Protein AF-A3IKG6-F1 (afdb_monomer_lite)

Foldseek 3Di:
DDDDPPPPPFPQKDKFAAQDWDFQDWGDDDQKIKGKTFHADDCVVDLDQVPFGIWMWIGGNNHTFDTDTGDAHRTWMWGWADQAPPRGTKTWTWGFSPDPQTFIKIWIWDDLVPHTDIDMPGTAGDVRWDWDPPPPPRHTKTKHFDCLLDQQQAHNVLADAQIWIFRDDSNDTHTPLLVCVVVLVVSLVVLVVVLVVCVVVVHNNLRSLLRNLLSCLSPVNNVVSLVVCVVRHDFPDQRNQFDADPVRDGPDGHPGSSRSSVVSCCVVVSDPPPPPVLVVVVVLEDAAWWDQFPQQKIWGDDPQWIWIAGPVGIDDIDGCVCWARLGRQWIHNPPTIIGHPPDDADDDPATWGQDSVGTDGD

pLDDT: mean 88.28, std 14.48, range [33.16, 98.75]

Organism: NCBI:txid391612

Sequence (362 aa):
MLGLPNRILATSNIEIEGDTPFTDKIIQSGAIKVSVSYTPNDINYSDSSDDKNLSYSIYYNDQKQVEAKEYTRYTGEVFLQDLDKNGIDEVVIKTFSGGAHCCTNHIIYTWDNTQFIKTQTGYLDGIGGSFEDINEDGKLEFLTYDNSFLYKFSSYAGSFPPRLIYSFEKGKLNNVTRNHPKILRETLKRMYEAIQEREKDDYEINGILAGYVAQKILLGEYEDGWKLMLARYDKNSDWGLEIYDEQGNVTNKYPDFPTALKAFLIQENYLKENREVQSNSLMKFREGNYWIGPVGMGLTIKNGQYQYYDEEGESSWQPVSKLTYVKDGVVFDGEHYWCLSSLAQPRGDGIAVCQANGWVLQ

Secondary structure (DSSP, 8-state):
-PPPP------SEEEEETT--EEEEEEEETTEEEEEEE----TTT---TTS--EEEEEEETTEEEEEEEE--SSEEEEEEE-SSSSSSPEEEEEEE---TT--EEEEEEEE-SSSEEEEE---BSTT--EEE-SSSSS--EEEEE-GGGTTTSS-TTT--PPEEEEEEETTEEEE-GGG-HHHHHHHHHHHHHHHHHHTTTT---HHHHHHHHHHHHHTT-HHHHHHHHHTT--SS--TT-EEE-TTS-EEEE-SSHHHHHHHHHHHTTSS--SSHHHHHHHTTS-SEEEESSSSS-EEEEETTEEEEE-SS-BPPPEEGGGSEEEETTEEE-SS-EEEETTSPPPPSSS-EEEETTEEEE-

Structure (mmCIF, N/CA/C/O backbone):
data_AF-A3IKG6-F1
#
_entry.id   AF-A3IKG6-F1
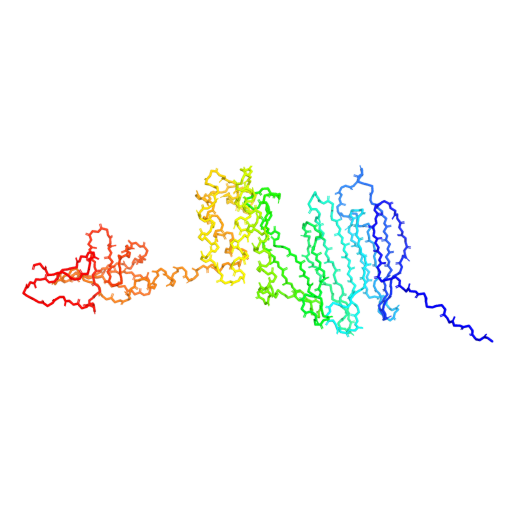#
loop_
_atom_site.group_PDB
_atom_site.id
_atom_site.type_symbol
_atom_site.label_atom_id
_atom_site.label_alt_id
_atom_site.label_comp_id
_atom_site.label_asym_id
_atom_site.label_entity_id
_atom_site.label_seq_id
_atom_site.pdbx_PDB_ins_code
_atom_site.Cartn_x
_atom_site.Cartn_y
_atom_site.Cartn_z
_atom_site.occupancy
_atom_site.B_iso_or_equiv
_atom_site.auth_seq_id
_atom_site.auth_comp_id
_atom_site.auth_asym_id
_atom_site.auth_atom_id
_atom_site.pdbx_PDB_model_num
ATOM 1 N N . MET A 1 1 ? -42.821 25.802 29.564 1.00 36.03 1 MET A N 1
ATOM 2 C CA . MET A 1 1 ? -41.666 25.720 28.647 1.00 36.03 1 MET A CA 1
ATOM 3 C C . MET A 1 1 ? -40.910 24.451 28.989 1.00 36.03 1 MET A C 1
ATOM 5 O O . MET A 1 1 ? -40.261 24.411 30.023 1.00 36.03 1 MET A O 1
ATOM 9 N N . LEU A 1 2 ? -41.098 23.390 28.206 1.00 35.00 2 LEU A N 1
ATOM 10 C CA . LEU A 1 2 ? -40.318 22.158 28.331 1.00 35.00 2 LEU A CA 1
ATOM 11 C C . LEU A 1 2 ? -38.998 22.388 27.590 1.00 35.00 2 LEU A C 1
ATOM 13 O O . LEU A 1 2 ? -39.017 22.732 26.410 1.00 35.00 2 LEU A O 1
ATOM 17 N N . GLY A 1 3 ? -37.881 22.293 28.310 1.00 33.16 3 GLY A N 1
ATOM 18 C CA . GLY A 1 3 ? -36.544 22.457 27.750 1.00 33.16 3 GLY A CA 1
ATOM 19 C C . GLY A 1 3 ? -36.229 21.328 26.774 1.00 33.16 3 GLY A C 1
ATOM 20 O O . GLY A 1 3 ? -36.366 20.155 27.113 1.00 33.16 3 GLY A O 1
ATOM 21 N N . LEU A 1 4 ? -35.822 21.692 25.561 1.00 35.03 4 LEU A N 1
ATOM 22 C CA . LEU A 1 4 ? -35.198 20.768 24.620 1.00 35.03 4 LEU A CA 1
ATOM 23 C C . LEU A 1 4 ? -33.849 20.324 25.211 1.00 35.03 4 LEU A C 1
ATOM 25 O O . LEU A 1 4 ? -33.076 21.190 25.629 1.00 35.03 4 LEU A O 1
ATOM 29 N N . PRO A 1 5 ? -33.540 19.018 25.268 1.00 40.91 5 PRO A N 1
ATOM 30 C CA . PRO A 1 5 ? -32.214 18.580 25.667 1.00 40.91 5 PRO A CA 1
ATOM 31 C C . PRO A 1 5 ? -31.203 19.066 24.625 1.00 40.91 5 PRO A C 1
ATOM 33 O O . PRO A 1 5 ? -31.377 18.843 23.424 1.00 40.91 5 PRO A O 1
ATOM 36 N N . ASN A 1 6 ? -30.150 19.737 25.096 1.00 34.16 6 ASN A N 1
ATOM 37 C CA . ASN A 1 6 ? -28.962 20.030 24.304 1.00 34.16 6 ASN A CA 1
ATOM 38 C C . ASN A 1 6 ? -28.453 18.713 23.708 1.00 34.16 6 ASN A C 1
ATOM 40 O O . ASN A 1 6 ? -27.944 17.858 24.431 1.00 34.16 6 ASN A O 1
ATOM 44 N N . ARG A 1 7 ? -28.588 18.546 22.389 1.00 37.53 7 ARG A N 1
ATOM 45 C CA . ARG A 1 7 ? -27.801 17.558 21.653 1.00 37.53 7 ARG A CA 1
ATOM 46 C C . ARG A 1 7 ? -26.357 18.039 21.705 1.00 37.53 7 ARG A C 1
ATOM 48 O O . ARG A 1 7 ? -25.961 18.895 20.922 1.00 37.53 7 ARG A O 1
ATOM 55 N N . ILE A 1 8 ? -25.599 17.532 22.671 1.00 39.44 8 ILE A N 1
ATOM 56 C CA . ILE A 1 8 ? -24.142 17.565 22.606 1.00 39.44 8 ILE A CA 1
ATOM 57 C C . ILE A 1 8 ? -23.802 16.790 21.333 1.00 39.44 8 ILE A C 1
ATOM 59 O O . ILE A 1 8 ? -24.135 15.610 21.230 1.00 39.44 8 ILE A O 1
ATOM 63 N N . LEU A 1 9 ? -23.247 17.469 20.329 1.00 42.22 9 LEU A N 1
ATOM 64 C CA . LEU A 1 9 ? -22.617 16.793 19.202 1.00 42.22 9 LEU A CA 1
ATOM 65 C C . LEU A 1 9 ? -21.485 15.965 19.811 1.00 42.22 9 LEU A C 1
ATOM 67 O O . LEU A 1 9 ? -20.501 16.529 20.285 1.00 42.22 9 LEU A O 1
ATOM 71 N N . ALA A 1 10 ? -21.682 14.652 19.914 1.00 54.91 10 ALA A N 1
ATOM 72 C CA . ALA A 1 10 ? -20.621 13.757 20.333 1.00 54.91 10 ALA A CA 1
ATOM 73 C C . ALA A 1 10 ? -19.501 13.887 19.296 1.00 54.91 10 ALA A C 1
ATOM 75 O O . ALA A 1 10 ? -19.736 13.701 18.104 1.00 54.91 10 ALA A O 1
ATOM 76 N N . THR A 1 11 ? -18.310 14.282 19.739 1.00 64.62 11 THR A N 1
ATOM 77 C CA . THR A 1 11 ? -17.108 14.247 18.908 1.00 64.62 11 THR A CA 1
ATOM 78 C C . THR A 1 11 ? -16.878 12.801 18.484 1.00 64.62 11 THR A C 1
ATOM 80 O O . THR A 1 11 ? -16.794 11.919 19.338 1.00 64.62 11 THR A O 1
ATOM 83 N N . SER A 1 12 ? -16.830 12.551 17.176 1.00 84.12 12 SER A N 1
ATOM 84 C CA . SER A 1 12 ? -16.558 11.227 16.605 1.00 84.12 12 SER A CA 1
ATOM 85 C C . SER A 1 12 ? -15.064 10.965 16.426 1.00 84.12 12 SER A C 1
ATOM 87 O O . SER A 1 12 ? -14.698 9.853 16.063 1.00 84.12 12 SER A O 1
ATOM 89 N N . ASN A 1 13 ? -14.209 11.957 16.696 1.00 95.00 13 ASN A N 1
ATOM 90 C CA . ASN A 1 13 ? -12.761 11.838 16.622 1.00 95.00 13 ASN A CA 1
ATOM 91 C C . ASN A 1 13 ? -12.037 12.533 17.792 1.00 95.00 13 ASN A C 1
ATOM 93 O O . ASN A 1 13 ? -12.542 13.470 18.415 1.00 95.00 13 ASN A O 1
ATOM 97 N N . ILE A 1 14 ? -10.839 12.037 18.096 1.00 96.50 14 ILE A N 1
ATOM 98 C CA . ILE A 1 14 ? -9.827 12.642 18.961 1.00 96.50 14 ILE A CA 1
ATOM 99 C C . ILE A 1 14 ? -8.545 12.712 18.146 1.00 96.50 14 ILE A C 1
ATOM 101 O O . ILE A 1 14 ? -7.929 11.687 17.854 1.00 96.50 14 ILE A O 1
ATOM 105 N N . GLU A 1 15 ? -8.125 13.928 17.833 1.00 95.56 15 GLU A N 1
ATOM 106 C CA . GLU A 1 15 ? -6.825 14.194 17.230 1.00 95.56 15 GLU A CA 1
ATOM 107 C C . GLU A 1 15 ? -5.753 14.300 18.319 1.00 95.56 15 GLU A C 1
ATOM 109 O O . GLU A 1 15 ? -5.973 14.830 19.417 1.00 95.56 15 GLU A O 1
ATOM 114 N N . ILE A 1 16 ? -4.583 13.758 18.007 1.00 94.25 16 ILE A N 1
ATOM 115 C CA . ILE A 1 16 ? -3.365 13.889 18.793 1.00 94.25 16 ILE A CA 1
ATOM 116 C C . ILE A 1 16 ? -2.478 14.856 18.027 1.00 94.25 16 ILE A C 1
ATOM 118 O O . ILE A 1 16 ? -2.111 14.583 16.886 1.00 94.25 16 ILE A O 1
ATOM 122 N N . GLU A 1 17 ? -2.121 15.966 18.664 1.00 89.00 17 GLU A N 1
ATOM 123 C CA . GLU A 1 17 ? -1.264 16.986 18.072 1.00 89.00 17 GLU A CA 1
ATOM 124 C C . GLU A 1 17 ? -0.203 17.441 19.074 1.00 89.00 17 GLU A C 1
ATOM 126 O O . GLU A 1 17 ? -0.495 17.880 20.190 1.00 89.00 17 GLU A O 1
ATOM 131 N N . GLY A 1 18 ? 1.053 17.329 18.655 1.00 88.38 18 GLY A N 1
ATOM 132 C CA . GLY A 1 18 ? 2.215 17.775 19.399 1.00 88.38 18 GLY A CA 1
ATOM 133 C C . GLY A 1 18 ? 2.398 17.077 20.745 1.00 88.38 18 GLY A C 1
ATOM 134 O O . GLY A 1 18 ? 2.216 15.866 20.920 1.00 88.38 18 GLY A O 1
ATOM 135 N N . ASP A 1 19 ? 2.825 17.884 21.703 1.00 88.31 19 ASP A N 1
ATOM 136 C CA . ASP A 1 19 ? 3.249 17.525 23.048 1.00 88.31 19 ASP A CA 1
ATOM 137 C C . ASP A 1 19 ? 2.159 17.774 24.101 1.00 88.31 19 ASP A C 1
ATOM 139 O O . ASP A 1 19 ? 2.449 17.832 25.293 1.00 88.31 19 ASP A O 1
ATOM 143 N N . THR A 1 20 ? 0.895 17.905 23.690 1.00 91.75 20 THR A N 1
ATOM 144 C CA . THR A 1 20 ? -0.207 18.144 24.628 1.00 91.75 20 THR A CA 1
ATOM 145 C C . THR A 1 20 ? -0.759 16.815 25.160 1.00 91.75 20 THR A C 1
ATOM 147 O O . THR A 1 20 ? -1.457 16.112 24.422 1.00 91.75 20 THR A O 1
ATOM 150 N N . PRO A 1 21 ? -0.495 16.437 26.429 1.00 94.19 21 PRO A N 1
ATOM 151 C CA . PRO A 1 21 ? -1.079 15.236 27.009 1.00 94.19 21 PRO A CA 1
ATOM 152 C C . PRO A 1 21 ? -2.578 15.414 27.261 1.00 94.19 21 PRO A C 1
ATOM 154 O O . PRO A 1 21 ? -3.071 16.517 27.507 1.00 94.19 21 PRO A O 1
ATOM 157 N N . PHE A 1 22 ? -3.303 14.303 27.280 1.00 96.25 22 PHE A N 1
ATOM 158 C CA . PHE A 1 22 ? -4.679 14.254 27.758 1.00 96.25 22 PHE A CA 1
ATOM 159 C C . PHE A 1 22 ? -5.001 12.882 28.342 1.00 96.25 22 PHE A C 1
ATOM 161 O O . PHE A 1 22 ? -4.394 11.876 27.978 1.00 96.25 22 PHE A O 1
ATOM 168 N N . THR A 1 23 ? -6.004 12.838 29.212 1.00 95.88 23 THR A N 1
ATOM 169 C CA . THR A 1 23 ? -6.433 11.607 29.877 1.00 95.88 23 THR A CA 1
ATOM 170 C C . THR A 1 23 ? -7.938 11.452 29.741 1.00 95.88 23 THR A C 1
ATOM 172 O O . THR A 1 23 ? -8.669 12.435 29.863 1.00 95.88 23 THR A O 1
ATOM 175 N N . ASP A 1 24 ? -8.379 10.223 29.484 1.00 94.56 24 ASP A N 1
ATOM 176 C CA . ASP A 1 24 ? -9.781 9.801 29.439 1.00 94.56 24 ASP A CA 1
ATOM 177 C C . ASP A 1 24 ? -10.683 10.689 28.564 1.00 94.56 24 ASP A C 1
ATOM 179 O O . ASP A 1 24 ? -11.833 10.979 28.906 1.00 94.56 24 ASP A O 1
ATOM 183 N N . LYS A 1 25 ? -10.176 11.121 27.400 1.00 97.06 25 LYS A N 1
ATOM 184 C CA . LYS A 1 25 ? -11.032 11.714 26.367 1.00 97.06 25 LYS A CA 1
ATOM 185 C C . LYS A 1 25 ? -11.908 10.620 25.773 1.00 97.06 25 LYS A C 1
ATOM 187 O O . LYS A 1 25 ? -11.419 9.541 25.444 1.00 97.06 25 LYS A O 1
ATOM 192 N N . ILE A 1 26 ? -13.197 10.909 25.623 1.00 96.94 26 ILE A N 1
ATOM 193 C CA . ILE A 1 26 ? -14.190 9.926 25.193 1.00 96.94 26 ILE A CA 1
ATOM 194 C C . ILE A 1 26 ? -14.782 10.322 23.842 1.00 96.94 26 ILE A C 1
ATOM 196 O O . ILE A 1 26 ? -15.218 11.458 23.665 1.00 96.94 26 ILE A O 1
ATOM 200 N N . ILE A 1 27 ? -14.858 9.350 22.935 1.00 97.25 27 ILE A N 1
ATOM 201 C CA . ILE A 1 27 ? -15.717 9.389 21.744 1.00 97.25 27 ILE A CA 1
ATOM 202 C C . ILE A 1 27 ? -16.725 8.250 21.816 1.00 97.25 27 ILE A C 1
ATOM 204 O O . ILE A 1 27 ? -16.452 7.194 22.396 1.00 97.25 27 ILE A O 1
ATOM 208 N N . GLN A 1 28 ? -17.912 8.472 21.263 1.00 96.00 28 GLN A N 1
ATOM 209 C CA . GLN A 1 28 ? -18.996 7.501 21.325 1.00 96.00 28 GLN A CA 1
ATOM 210 C C . GLN A 1 28 ? -19.906 7.618 20.106 1.00 96.00 28 GLN A C 1
ATOM 212 O O . GLN A 1 28 ? -20.290 8.719 19.715 1.00 96.00 28 GLN A O 1
ATOM 217 N N . SER A 1 29 ? -20.300 6.465 19.573 1.00 94.62 29 SER A N 1
ATOM 218 C CA . SER A 1 29 ? -21.293 6.329 18.515 1.00 94.62 29 SER A CA 1
ATOM 219 C C . SER A 1 29 ? -22.089 5.047 18.733 1.00 94.62 29 SER A C 1
ATOM 221 O O . SER A 1 29 ? -21.530 3.961 18.900 1.00 94.62 29 SER A O 1
ATOM 223 N N . GLY A 1 30 ? -23.414 5.177 18.819 1.00 93.25 30 GLY A N 1
ATOM 224 C CA . GLY A 1 30 ? -24.297 4.063 19.157 1.00 93.25 30 GLY A CA 1
ATOM 225 C C . GLY A 1 30 ? -23.868 3.335 20.440 1.00 93.25 30 GLY A C 1
ATOM 226 O O . GLY A 1 30 ? -23.744 3.943 21.507 1.00 93.25 30 GLY A O 1
ATOM 227 N N . ALA A 1 31 ? -23.659 2.021 20.321 1.00 95.06 31 ALA A N 1
ATOM 228 C CA . ALA A 1 31 ? -23.237 1.136 21.408 1.00 95.06 31 ALA A CA 1
ATOM 229 C C . ALA A 1 31 ? -21.727 1.183 21.703 1.00 95.06 31 ALA A C 1
ATOM 231 O O . ALA A 1 31 ? -21.294 0.620 22.712 1.00 95.06 31 ALA A O 1
ATOM 232 N N . ILE A 1 32 ? -20.930 1.818 20.838 1.00 97.31 32 ILE A N 1
ATOM 233 C CA . ILE A 1 32 ? -19.471 1.840 20.926 1.00 97.31 32 ILE A CA 1
ATOM 234 C C . ILE A 1 32 ? -19.018 3.108 21.628 1.00 97.31 32 ILE A C 1
ATOM 236 O O . ILE A 1 32 ? -19.364 4.216 21.227 1.00 97.31 32 ILE A O 1
ATOM 240 N N . LYS A 1 33 ? -18.192 2.939 22.658 1.00 97.62 33 LYS A N 1
ATOM 241 C CA . LYS A 1 33 ? -17.542 4.031 23.384 1.00 97.62 33 LYS A CA 1
ATOM 242 C C . LYS A 1 33 ? -16.052 3.748 23.477 1.00 97.62 33 LYS A C 1
ATOM 244 O O . LYS A 1 33 ? -15.663 2.624 23.782 1.00 97.62 33 LYS A O 1
ATOM 249 N N . VAL A 1 34 ? -15.222 4.761 23.263 1.00 98.44 34 VAL A N 1
ATOM 250 C CA . VAL A 1 34 ? -13.763 4.649 23.352 1.00 98.44 34 VAL A CA 1
ATOM 251 C C . VAL A 1 34 ? -13.256 5.697 24.329 1.00 98.44 34 VAL A C 1
ATOM 253 O O . VAL A 1 34 ? -13.561 6.873 24.167 1.00 98.44 34 VAL A O 1
ATOM 256 N N . SER A 1 35 ? -12.504 5.268 25.345 1.00 98.12 35 SER A N 1
ATOM 257 C CA . SER A 1 35 ? -11.730 6.168 26.212 1.00 98.12 35 SER A CA 1
ATOM 258 C C . SER A 1 35 ? -10.282 6.161 25.751 1.00 98.12 35 SER A C 1
ATOM 260 O O . SER A 1 35 ? -9.725 5.077 25.576 1.00 98.12 35 SER A O 1
ATOM 262 N N . VAL A 1 36 ? -9.683 7.333 25.566 1.00 98.25 36 VAL A N 1
ATOM 263 C CA . VAL A 1 36 ? -8.328 7.512 25.037 1.00 98.25 36 VAL A CA 1
ATOM 264 C C . VAL A 1 36 ? -7.528 8.418 25.965 1.00 98.25 36 VAL A C 1
ATOM 266 O O . VAL A 1 36 ? -7.996 9.481 26.376 1.00 98.25 36 VAL A O 1
ATOM 269 N N . SER A 1 37 ? -6.294 8.019 26.250 1.00 97.69 37 SER A N 1
ATOM 270 C CA . SER A 1 37 ? -5.305 8.832 26.953 1.00 97.69 37 SER A CA 1
ATOM 271 C C . SER A 1 37 ? -4.003 8.861 26.161 1.00 97.69 37 SER A C 1
ATOM 273 O O . SER A 1 37 ? -3.572 7.846 25.618 1.00 97.69 37 SER A O 1
ATOM 275 N N . TYR A 1 38 ? -3.356 10.016 26.116 1.00 96.50 38 TYR A N 1
ATOM 276 C CA . TYR A 1 38 ? -2.085 10.226 25.439 1.00 96.50 38 TYR A CA 1
ATOM 277 C C . TYR A 1 38 ? -1.147 11.001 26.356 1.00 96.50 38 TYR A C 1
ATOM 279 O O . TYR A 1 38 ? -1.518 12.015 26.947 1.00 96.50 38 TYR A O 1
ATOM 287 N N . THR A 1 39 ? 0.080 10.519 26.492 1.00 94.25 39 THR A N 1
ATOM 288 C CA . THR A 1 39 ? 1.153 11.208 27.209 1.00 94.25 39 THR A CA 1
ATOM 289 C C . THR A 1 39 ? 2.370 11.206 26.296 1.00 94.25 39 THR A C 1
ATOM 291 O O . THR A 1 39 ? 2.891 10.129 26.055 1.00 94.25 39 THR A O 1
ATOM 294 N N . PRO A 1 40 ? 2.815 12.348 25.751 1.00 88.62 40 PRO A N 1
ATOM 295 C CA . PRO A 1 40 ? 3.961 12.388 24.847 1.00 88.62 40 PRO A CA 1
ATOM 296 C C . PRO A 1 40 ? 5.216 11.786 25.490 1.00 88.62 40 PRO A C 1
ATOM 298 O O . PRO A 1 40 ? 5.459 11.984 26.680 1.00 88.62 40 PRO A O 1
ATOM 301 N N . ASN A 1 41 ? 6.037 11.103 24.691 1.00 79.81 41 ASN A N 1
ATOM 302 C CA . ASN A 1 41 ? 7.341 10.629 25.152 1.00 79.81 41 ASN A CA 1
ATOM 303 C C . ASN A 1 41 ? 8.380 11.746 25.041 1.00 79.81 41 ASN A C 1
ATOM 305 O O . ASN A 1 41 ? 8.387 12.501 24.064 1.00 79.81 41 ASN A O 1
ATOM 309 N N . ASP A 1 42 ? 9.294 11.808 26.008 1.00 69.88 42 ASP A N 1
ATOM 310 C CA . ASP A 1 42 ? 10.488 12.641 25.899 1.00 69.88 42 ASP A CA 1
ATOM 311 C C . ASP A 1 42 ? 11.523 11.935 25.009 1.00 69.88 42 ASP A C 1
ATOM 313 O O . ASP A 1 42 ? 12.255 11.041 25.444 1.00 69.88 42 ASP A O 1
ATOM 317 N N . ILE A 1 43 ? 11.576 12.344 23.742 1.00 62.31 43 ILE A N 1
ATOM 318 C CA . ILE A 1 43 ? 12.523 11.825 22.738 1.00 62.31 43 ILE A CA 1
ATOM 319 C C . ILE A 1 43 ? 13.992 12.047 23.113 1.00 62.31 43 ILE A C 1
ATOM 321 O O . ILE A 1 43 ? 14.858 11.424 22.510 1.00 62.31 43 ILE A O 1
ATOM 325 N N . ASN A 1 44 ? 14.309 12.898 24.098 1.00 58.31 44 ASN A N 1
ATOM 326 C CA . ASN A 1 44 ? 15.694 13.062 24.550 1.00 58.31 44 ASN A CA 1
ATOM 327 C C . ASN A 1 44 ? 16.185 11.888 25.415 1.00 58.31 44 ASN A C 1
ATOM 329 O O . ASN A 1 44 ? 17.389 11.773 25.645 1.00 58.31 44 ASN A O 1
ATOM 333 N N . TYR A 1 45 ? 15.279 11.034 25.904 1.00 53.34 45 TYR A N 1
ATOM 334 C CA . TYR A 1 45 ? 15.598 9.961 26.852 1.00 53.34 45 TYR A CA 1
ATOM 335 C C . TYR A 1 45 ? 15.193 8.561 26.385 1.00 53.34 45 TYR A C 1
ATOM 337 O O . TYR A 1 45 ? 15.722 7.581 26.910 1.00 53.34 45 TYR A O 1
ATOM 345 N N . SER A 1 46 ? 14.300 8.446 25.402 1.00 49.47 46 SER A N 1
ATOM 346 C CA . SER A 1 46 ? 13.876 7.161 24.849 1.00 49.47 46 SER A CA 1
ATOM 347 C C . SER A 1 46 ? 13.492 7.314 23.380 1.00 49.47 46 SER A C 1
ATOM 349 O O . SER A 1 46 ? 12.458 7.889 23.046 1.00 49.47 46 SER A O 1
ATOM 351 N N . ASP A 1 47 ? 14.339 6.775 22.504 1.00 51.03 47 ASP A N 1
ATOM 352 C CA . ASP A 1 47 ? 14.038 6.568 21.081 1.00 51.03 47 ASP A CA 1
ATOM 353 C C . ASP A 1 47 ? 13.348 5.204 20.855 1.00 51.03 47 ASP A C 1
ATOM 355 O O . ASP A 1 47 ? 13.225 4.733 19.724 1.00 51.03 47 ASP A O 1
ATOM 359 N N . SER A 1 48 ? 12.924 4.526 21.933 1.00 54.59 48 SER A N 1
ATOM 360 C CA . SER A 1 48 ? 12.327 3.199 21.828 1.00 54.59 48 SER A CA 1
ATOM 361 C C . SER A 1 48 ? 10.822 3.285 21.595 1.00 54.59 48 SER A C 1
ATOM 363 O O . SER A 1 48 ? 10.066 3.825 22.404 1.00 54.59 48 SER A O 1
ATOM 365 N N . SER A 1 49 ? 10.367 2.642 20.519 1.00 59.62 49 SER A N 1
ATOM 366 C CA . SER A 1 49 ? 8.954 2.344 20.263 1.00 59.62 49 SER A CA 1
ATOM 367 C C . SER A 1 49 ? 8.290 1.489 21.356 1.00 59.62 49 SER A C 1
ATOM 369 O O . SER A 1 49 ? 7.074 1.294 21.318 1.00 59.62 49 SER A O 1
ATOM 371 N N . ASP A 1 50 ? 9.063 0.959 22.312 1.00 64.06 50 ASP A N 1
ATOM 372 C CA . ASP A 1 50 ? 8.556 0.160 23.433 1.00 64.06 50 ASP A CA 1
ATOM 373 C C . ASP A 1 50 ? 7.791 1.004 24.462 1.00 64.06 50 ASP A C 1
ATOM 375 O O . ASP A 1 50 ? 6.895 0.492 25.144 1.00 64.06 50 ASP A O 1
ATOM 379 N N . ASP A 1 51 ? 8.074 2.308 24.532 1.00 78.00 51 ASP A N 1
ATOM 380 C CA . ASP A 1 51 ? 7.367 3.235 25.412 1.00 78.00 51 ASP A CA 1
ATOM 381 C C . ASP A 1 51 ? 6.034 3.646 24.781 1.00 78.00 51 ASP A C 1
ATOM 383 O O . ASP A 1 51 ? 5.874 4.705 24.177 1.00 78.00 51 ASP A O 1
ATOM 387 N N . LYS A 1 52 ? 5.042 2.764 24.893 1.00 89.81 52 LYS A N 1
ATOM 388 C CA . LYS A 1 52 ? 3.694 2.999 24.367 1.00 89.81 52 LYS A CA 1
ATOM 389 C C . LYS A 1 52 ? 3.008 4.142 25.113 1.00 89.81 52 LYS A C 1
ATOM 391 O O . LYS A 1 52 ? 2.697 4.035 26.301 1.00 89.81 52 LYS A O 1
ATOM 396 N N . ASN A 1 53 ? 2.732 5.205 24.374 1.00 93.44 53 ASN A N 1
ATOM 397 C CA . ASN A 1 53 ? 2.404 6.531 24.885 1.00 93.44 53 ASN A CA 1
ATOM 398 C C . ASN A 1 53 ? 0.953 6.957 24.581 1.00 93.44 53 ASN A C 1
ATOM 400 O O . ASN A 1 53 ? 0.470 7.973 25.080 1.00 93.44 53 ASN A O 1
ATOM 404 N N . LEU A 1 54 ? 0.241 6.135 23.808 1.00 96.31 54 LEU A N 1
ATOM 405 C CA . LEU A 1 54 ? -1.189 6.205 23.543 1.00 96.31 54 LEU A CA 1
ATOM 406 C C . LEU A 1 54 ? -1.867 4.978 24.162 1.00 96.31 54 LEU A C 1
ATOM 408 O O . LEU A 1 54 ? -1.537 3.845 23.816 1.00 96.31 54 LEU A O 1
ATOM 412 N N . SER A 1 55 ? -2.824 5.176 25.063 1.00 97.69 55 SER A N 1
ATOM 413 C CA . SER A 1 55 ? -3.635 4.106 25.647 1.00 97.69 55 SER A CA 1
ATOM 414 C C . SER A 1 55 ? -5.111 4.312 25.339 1.00 97.69 55 SER A C 1
ATOM 416 O O . SER A 1 55 ? -5.601 5.439 25.285 1.00 97.69 55 SER A O 1
ATOM 418 N N . TYR A 1 56 ? -5.832 3.216 25.120 1.00 98.38 56 TYR A N 1
ATOM 419 C CA . TYR A 1 56 ? -7.263 3.276 24.866 1.00 98.38 56 TYR A CA 1
ATOM 420 C C . TYR A 1 56 ? -7.998 2.038 25.374 1.00 98.38 56 TYR A C 1
ATOM 422 O O . TYR A 1 56 ? -7.454 0.935 25.460 1.00 98.38 56 TYR A O 1
ATOM 430 N N . SER A 1 57 ? -9.266 2.235 25.721 1.00 98.62 57 SER A N 1
ATOM 431 C CA . SER A 1 57 ? -10.210 1.171 26.054 1.00 98.62 57 SER A CA 1
ATOM 432 C C . SER A 1 57 ? -11.451 1.296 25.181 1.00 98.62 57 SER A C 1
ATOM 434 O O . SER A 1 57 ? -12.045 2.373 25.123 1.00 98.62 57 SER A O 1
ATOM 436 N N . ILE A 1 58 ? -11.856 0.200 24.540 1.00 98.56 58 ILE A N 1
ATOM 437 C CA . ILE A 1 58 ? -13.058 0.128 23.701 1.00 98.56 58 ILE A CA 1
ATOM 438 C C . ILE A 1 58 ? -14.137 -0.627 24.469 1.00 98.56 58 ILE A C 1
ATOM 440 O O . ILE A 1 58 ? -13.901 -1.712 25.010 1.00 98.56 58 ILE A O 1
ATOM 444 N N . TYR A 1 59 ? -15.326 -0.044 24.507 1.00 98.25 59 TYR A N 1
ATOM 445 C CA . TYR A 1 59 ? -16.501 -0.560 25.185 1.00 98.25 59 TYR A CA 1
ATOM 446 C C . TYR A 1 59 ? -17.607 -0.812 24.164 1.00 98.25 59 TYR A C 1
ATOM 448 O O . TYR A 1 59 ? -17.793 -0.015 23.245 1.00 98.25 59 TYR A O 1
ATOM 456 N N . TYR A 1 60 ? -18.372 -1.878 24.378 1.00 97.50 60 TYR A N 1
ATOM 457 C CA . TYR A 1 60 ? -19.622 -2.149 23.671 1.00 97.50 60 TYR A CA 1
ATOM 458 C C . TYR A 1 60 ? -20.737 -2.316 24.705 1.00 97.50 60 TYR A C 1
ATOM 460 O O . TYR A 1 60 ? -20.591 -3.117 25.630 1.00 97.50 60 TYR A O 1
ATOM 468 N N . ASN A 1 61 ? -21.819 -1.537 24.597 1.00 96.19 61 ASN A N 1
ATOM 469 C CA . ASN A 1 61 ? -22.896 -1.470 25.601 1.00 96.19 61 ASN A CA 1
ATOM 470 C C . ASN A 1 61 ? -22.360 -1.281 27.034 1.00 96.19 61 ASN A C 1
ATOM 472 O O . ASN A 1 61 ? -22.713 -2.017 27.954 1.00 96.19 61 ASN A O 1
ATOM 476 N N . ASP A 1 62 ? -21.443 -0.320 27.195 1.00 95.94 62 ASP A N 1
ATOM 477 C CA . ASP A 1 62 ? -20.758 0.019 28.452 1.00 95.94 62 ASP A CA 1
ATOM 478 C C . ASP A 1 62 ? -19.907 -1.094 29.091 1.00 95.94 62 ASP A C 1
ATOM 480 O O . ASP A 1 62 ? -19.267 -0.869 30.120 1.00 95.94 62 ASP A O 1
ATOM 484 N N . GLN A 1 63 ? -19.800 -2.265 28.461 1.00 97.44 63 GLN A N 1
ATOM 485 C CA . GLN A 1 63 ? -18.879 -3.318 28.875 1.00 97.44 63 GLN A CA 1
ATOM 486 C C . GLN A 1 63 ? -17.543 -3.156 28.158 1.00 97.44 63 GLN A C 1
ATOM 488 O O . GLN A 1 63 ? -17.503 -3.076 26.930 1.00 97.44 63 GLN A O 1
ATOM 493 N N . LYS A 1 64 ? -16.443 -3.114 28.919 1.00 98.00 64 LYS A N 1
ATOM 494 C CA . LYS A 1 64 ? -15.093 -3.027 28.349 1.00 98.00 64 LYS A CA 1
ATOM 495 C C . LYS A 1 64 ? -14.780 -4.314 27.587 1.00 98.00 64 LYS A C 1
ATOM 497 O O . LYS A 1 64 ? -14.850 -5.389 28.174 1.00 98.00 64 LYS A O 1
ATOM 502 N N . GLN A 1 65 ? -14.419 -4.185 26.315 1.00 98.25 65 GLN A N 1
ATOM 503 C CA . GLN A 1 65 ? -14.091 -5.309 25.432 1.00 98.25 65 GLN A CA 1
ATOM 504 C C . GLN A 1 65 ? -12.604 -5.338 25.068 1.00 98.25 65 GLN A C 1
ATOM 506 O O . GLN A 1 65 ? -12.004 -6.405 25.003 1.00 98.25 65 GLN A O 1
ATOM 511 N N . VAL A 1 66 ? -12.000 -4.167 24.847 1.00 98.44 66 VAL A N 1
ATOM 512 C CA . VAL A 1 66 ? -10.585 -4.033 24.475 1.00 98.44 66 VAL A CA 1
ATOM 513 C C . VAL A 1 66 ? -9.906 -3.060 25.424 1.00 98.44 66 VAL A C 1
ATOM 515 O O . VAL A 1 66 ? -10.469 -2.020 25.764 1.00 98.44 66 VAL A O 1
ATOM 518 N N . GLU A 1 67 ? -8.676 -3.379 25.808 1.00 98.25 67 GLU A N 1
ATOM 519 C CA . GLU A 1 67 ? -7.743 -2.472 26.469 1.00 98.25 67 GLU A CA 1
ATOM 520 C C . GLU A 1 67 ? -6.377 -2.640 25.804 1.00 98.25 67 GLU A C 1
ATOM 522 O O . GLU A 1 67 ? -5.848 -3.750 25.731 1.00 98.25 67 GLU A O 1
ATOM 527 N N . ALA A 1 68 ? -5.833 -1.557 25.254 1.00 98.06 68 ALA A N 1
ATOM 528 C CA . ALA A 1 68 ? -4.609 -1.609 24.468 1.00 98.06 68 ALA A CA 1
ATOM 529 C C . ALA A 1 68 ? -3.785 -0.328 24.608 1.00 98.06 68 ALA A C 1
ATOM 531 O O . ALA A 1 68 ? -4.249 0.714 25.078 1.00 98.06 68 ALA A O 1
ATOM 532 N N . LYS A 1 69 ? -2.522 -0.438 24.200 1.00 96.62 69 LYS A N 1
ATOM 533 C CA . LYS A 1 69 ? -1.579 0.671 24.123 1.00 96.62 69 LYS A CA 1
ATOM 534 C C . LYS A 1 69 ? -0.803 0.589 22.820 1.00 96.62 69 LYS A C 1
ATOM 536 O O . LYS A 1 69 ? -0.443 -0.513 22.399 1.00 96.62 69 LYS A O 1
ATOM 541 N N . GLU A 1 70 ? -0.501 1.739 22.243 1.00 95.31 70 GLU A N 1
ATOM 542 C CA . GLU A 1 70 ? 0.291 1.888 21.027 1.00 95.31 70 GLU A CA 1
ATOM 543 C C . GLU A 1 70 ? 1.277 3.052 21.183 1.00 95.31 70 GLU A C 1
ATOM 545 O O . GLU A 1 70 ? 1.179 3.855 22.113 1.00 95.31 70 GLU A O 1
ATOM 550 N N . TYR A 1 71 ? 2.253 3.112 20.284 1.00 92.38 71 TYR A N 1
ATOM 551 C CA . TYR A 1 71 ? 3.159 4.247 20.160 1.00 92.38 71 TYR A CA 1
ATOM 552 C C . TYR A 1 71 ? 2.678 5.169 19.041 1.00 92.38 71 TYR A C 1
ATOM 554 O O . TYR A 1 71 ? 2.313 4.696 17.961 1.00 92.38 71 TYR A O 1
ATOM 562 N N . THR A 1 72 ? 2.716 6.477 19.285 1.00 92.12 72 THR A N 1
ATOM 563 C CA . THR A 1 72 ? 2.530 7.495 18.255 1.00 92.12 72 THR A CA 1
ATOM 564 C C . THR A 1 72 ? 3.398 8.723 18.529 1.00 92.12 72 THR A C 1
ATOM 566 O O . THR A 1 72 ? 3.454 9.228 19.653 1.00 92.12 72 THR A O 1
ATOM 569 N N . ARG A 1 73 ? 4.097 9.223 17.509 1.00 89.75 73 ARG A N 1
ATOM 570 C CA . ARG A 1 73 ? 5.017 10.358 17.626 1.00 89.75 73 ARG A CA 1
ATOM 571 C C . ARG A 1 73 ? 4.310 11.658 17.279 1.00 89.75 73 ARG A C 1
ATOM 573 O O . ARG A 1 73 ? 4.218 12.001 16.107 1.00 89.75 73 ARG A O 1
ATOM 580 N N . TYR A 1 74 ? 3.852 12.395 18.289 1.00 87.62 74 TYR A N 1
ATOM 581 C CA . TYR A 1 74 ? 3.312 13.764 18.177 1.00 87.62 74 TYR A CA 1
ATOM 582 C C . TYR A 1 74 ? 2.105 13.977 17.257 1.00 87.62 74 TYR A C 1
ATOM 584 O O . TYR A 1 74 ? 1.549 15.066 17.221 1.00 87.62 74 TYR A O 1
ATOM 592 N N . THR A 1 75 ? 1.682 12.973 16.508 1.00 91.25 75 THR A N 1
ATOM 593 C CA . THR A 1 75 ? 0.480 13.010 15.689 1.00 91.25 75 THR A CA 1
ATOM 594 C C . THR A 1 75 ? -0.182 11.651 15.734 1.00 91.25 75 THR A C 1
ATOM 596 O O . THR A 1 75 ? 0.486 10.638 15.945 1.00 91.25 75 THR A O 1
ATOM 599 N N . GLY A 1 76 ? -1.491 11.626 15.577 1.00 93.75 76 GLY A N 1
ATOM 600 C CA . GLY A 1 76 ? -2.303 10.425 15.583 1.00 93.75 76 GLY A CA 1
ATOM 601 C C . GLY A 1 76 ? -3.767 10.809 15.656 1.00 93.75 76 GLY A C 1
ATOM 602 O O . GLY A 1 76 ? -4.112 11.971 15.862 1.00 93.75 76 GLY A O 1
ATOM 603 N N . GLU A 1 77 ? -4.636 9.831 15.487 1.00 96.31 77 GLU A N 1
ATOM 604 C CA . GLU A 1 77 ? -6.070 10.070 15.519 1.00 96.31 77 GLU A CA 1
ATOM 605 C C . GLU A 1 77 ? -6.791 8.827 16.020 1.00 96.31 77 GLU A C 1
ATOM 607 O O . GLU A 1 77 ? -6.398 7.701 15.719 1.00 96.31 77 GLU A O 1
ATOM 612 N N . VAL A 1 78 ? -7.850 9.028 16.792 1.00 98.12 78 VAL A N 1
ATOM 613 C CA . VAL A 1 78 ? -8.796 7.977 17.158 1.00 98.12 78 VAL A CA 1
ATOM 614 C C . VAL A 1 78 ? -10.169 8.422 16.706 1.00 98.12 78 VAL A C 1
ATOM 616 O O . VAL A 1 78 ? -10.645 9.447 17.182 1.00 98.12 78 VAL A O 1
ATOM 619 N N . PHE A 1 79 ? -10.811 7.677 15.813 1.00 97.75 79 PHE A N 1
ATOM 620 C CA . PHE A 1 79 ? -12.119 8.052 15.284 1.00 97.75 79 PHE A CA 1
ATOM 621 C C . PHE A 1 79 ? -13.060 6.859 15.115 1.00 97.75 79 PHE A C 1
ATOM 623 O O . PHE A 1 79 ? -12.634 5.703 15.097 1.00 97.75 79 PHE A O 1
ATOM 630 N N . LEU A 1 80 ? -14.356 7.168 15.045 1.00 97.81 80 LEU A N 1
ATOM 631 C CA . LEU A 1 80 ? -15.443 6.226 14.789 1.00 97.81 80 LEU A CA 1
ATOM 632 C C . LEU A 1 80 ? -16.015 6.475 13.396 1.00 97.81 80 LEU A C 1
ATOM 634 O O . LEU A 1 80 ? -16.352 7.617 13.072 1.00 97.81 80 LEU A O 1
ATOM 638 N N . GLN A 1 81 ? -16.112 5.424 12.583 1.00 96.06 81 GLN A N 1
ATOM 639 C CA . GLN A 1 81 ? -16.667 5.512 11.235 1.00 96.06 81 GLN A CA 1
ATOM 640 C C . GLN A 1 81 ? -17.200 4.156 10.764 1.00 96.06 81 GLN A C 1
ATOM 642 O O . GLN A 1 81 ? -16.481 3.167 10.840 1.00 96.06 81 GLN A O 1
ATOM 647 N N . ASP A 1 82 ? -18.431 4.112 10.256 1.00 96.06 82 ASP A N 1
ATOM 648 C CA . ASP A 1 82 ? -18.998 2.943 9.567 1.00 96.06 82 ASP A CA 1
ATOM 649 C C . ASP A 1 82 ? -18.315 2.759 8.199 1.00 96.06 82 ASP A C 1
ATOM 651 O O . ASP A 1 82 ? -18.570 3.517 7.259 1.00 96.06 82 ASP A O 1
ATOM 655 N N . LEU A 1 83 ? -17.391 1.797 8.105 1.00 96.81 83 LEU A N 1
ATOM 656 C CA . LEU A 1 83 ? -16.587 1.548 6.906 1.00 96.81 83 LEU A CA 1
ATOM 657 C C . LEU A 1 83 ? -17.290 0.607 5.921 1.00 96.81 83 LEU A C 1
ATOM 659 O O . LEU A 1 83 ? -17.076 0.724 4.715 1.00 96.81 83 LEU A O 1
ATOM 663 N N . ASP A 1 84 ? -18.108 -0.335 6.403 1.00 95.44 84 ASP A N 1
ATOM 664 C CA . ASP A 1 84 ? -18.767 -1.351 5.564 1.00 95.44 84 ASP A CA 1
ATOM 665 C C . ASP A 1 84 ? -20.296 -1.192 5.436 1.00 95.44 84 ASP A C 1
ATOM 667 O O . ASP A 1 84 ? -20.962 -2.021 4.795 1.00 95.44 84 ASP A O 1
ATOM 671 N N . LYS A 1 85 ? -20.828 -0.072 5.943 1.00 95.31 85 LYS A N 1
ATOM 672 C CA . LYS A 1 85 ? -22.230 0.364 5.869 1.00 95.31 85 LYS A CA 1
ATOM 673 C C . LYS A 1 85 ? -23.187 -0.585 6.590 1.00 95.31 85 LYS A C 1
ATOM 675 O O . LYS A 1 85 ? -24.306 -0.837 6.122 1.00 95.31 85 LYS A O 1
ATOM 680 N N . ASN A 1 86 ? -22.752 -1.158 7.708 1.00 93.75 86 ASN A N 1
ATOM 681 C CA . ASN A 1 86 ? -23.563 -2.083 8.501 1.00 93.75 86 ASN A CA 1
ATOM 682 C C . ASN A 1 86 ? -24.366 -1.380 9.620 1.00 93.75 86 ASN A C 1
ATOM 684 O O . ASN A 1 86 ? -25.202 -2.021 10.266 1.00 93.75 86 ASN A O 1
ATOM 688 N N . GLY A 1 87 ? -24.166 -0.071 9.815 1.00 93.50 87 GLY A N 1
ATOM 689 C CA . GLY A 1 87 ? -24.812 0.743 10.845 1.00 93.50 87 GLY A CA 1
ATOM 690 C C . GLY A 1 87 ? -24.123 0.714 12.214 1.00 93.50 87 GLY A C 1
ATOM 691 O O . GLY A 1 87 ? -24.672 1.255 13.178 1.00 93.50 87 GLY A O 1
ATOM 692 N N . ILE A 1 88 ? -22.958 0.078 12.321 1.00 94.69 88 ILE A N 1
ATOM 693 C CA . ILE A 1 88 ? -22.093 0.035 13.498 1.00 94.69 88 ILE A CA 1
ATOM 694 C C . ILE A 1 88 ? -20.733 0.586 13.079 1.00 94.69 88 ILE A C 1
ATOM 696 O O . ILE A 1 88 ? -20.071 0.017 12.223 1.00 94.69 88 ILE A O 1
ATOM 700 N N . ASP A 1 89 ? -20.307 1.671 13.720 1.00 96.75 89 ASP A N 1
ATOM 701 C CA . ASP A 1 89 ? -19.009 2.269 13.421 1.00 96.75 89 ASP A CA 1
ATOM 702 C C . ASP A 1 89 ? -17.848 1.330 13.783 1.00 96.75 89 ASP A C 1
ATOM 704 O O . ASP A 1 89 ? -17.813 0.733 14.863 1.00 96.75 89 ASP A O 1
ATOM 708 N N . GLU A 1 90 ? -16.827 1.277 12.936 1.00 98.06 90 GLU A N 1
ATOM 709 C CA . GLU A 1 90 ? -15.518 0.773 13.325 1.00 98.06 90 GLU A CA 1
ATOM 710 C C . GLU A 1 90 ? -14.784 1.780 14.214 1.00 98.06 90 GLU A C 1
ATOM 712 O O . GLU A 1 90 ? -14.929 2.996 14.071 1.00 98.06 90 GLU A O 1
ATOM 717 N N . VAL A 1 91 ? -13.926 1.270 15.102 1.00 98.38 91 VAL A N 1
ATOM 718 C CA . VAL A 1 91 ? -12.945 2.100 15.815 1.00 98.38 91 VAL A CA 1
ATOM 719 C C . VAL A 1 91 ? -11.637 2.086 15.041 1.00 98.38 91 VAL A C 1
ATOM 721 O O . VAL A 1 91 ? -11.014 1.029 14.915 1.00 98.38 91 VAL A O 1
ATOM 724 N N . VAL A 1 92 ? -11.182 3.250 14.585 1.00 98.31 92 VAL A N 1
ATOM 725 C CA . VAL A 1 92 ? -9.916 3.394 13.863 1.00 98.31 92 VAL A CA 1
ATOM 726 C C . VAL A 1 92 ? -8.920 4.180 14.709 1.00 98.31 92 VAL A C 1
ATOM 728 O O . VAL A 1 92 ? -9.195 5.294 15.149 1.00 98.31 92 VAL A O 1
ATOM 731 N N . ILE A 1 93 ? -7.749 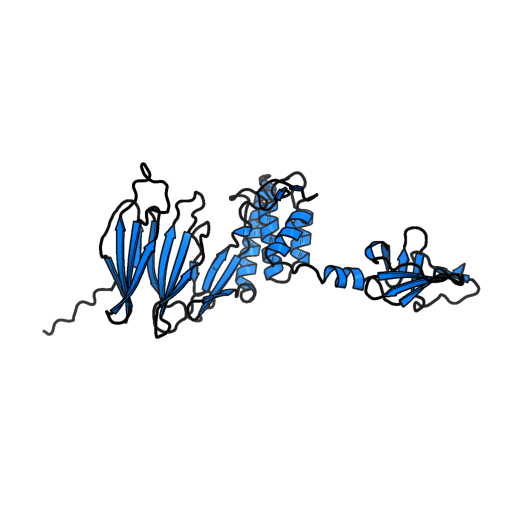3.587 14.936 1.00 98.12 93 ILE A N 1
ATOM 732 C CA . ILE A 1 93 ? -6.597 4.202 15.598 1.00 98.12 93 ILE A CA 1
ATOM 733 C C . ILE A 1 93 ? -5.521 4.426 14.538 1.00 98.12 93 ILE A C 1
ATOM 735 O O . ILE A 1 93 ? -4.933 3.470 14.028 1.00 98.12 93 ILE A O 1
ATOM 739 N N . LYS A 1 94 ? -5.250 5.685 14.217 1.00 96.50 94 LYS A N 1
ATOM 740 C CA . LYS A 1 94 ? -4.164 6.107 13.340 1.00 96.50 94 LYS A CA 1
ATOM 741 C C . LYS A 1 94 ? -2.956 6.488 14.186 1.00 96.50 94 LYS A C 1
ATOM 743 O O . LYS A 1 94 ? -3.039 7.399 15.010 1.00 96.50 94 LYS A O 1
ATOM 748 N N . THR A 1 95 ? -1.832 5.813 13.975 1.00 94.69 95 THR A N 1
ATOM 749 C CA . THR A 1 95 ? -0.571 6.117 14.660 1.00 94.69 95 THR A CA 1
ATOM 750 C C . THR A 1 95 ? 0.537 6.455 13.679 1.00 94.69 95 THR A C 1
ATOM 752 O O . THR A 1 95 ? 0.532 6.001 12.538 1.00 94.69 95 THR A O 1
ATOM 755 N N . PHE A 1 96 ? 1.508 7.239 14.134 1.00 91.12 96 PHE A N 1
ATOM 756 C CA . PHE A 1 96 ? 2.680 7.632 13.364 1.00 91.12 96 PHE A CA 1
ATOM 757 C C . PHE A 1 96 ? 3.954 7.227 14.102 1.00 91.12 96 PHE A C 1
ATOM 759 O O . PHE A 1 96 ? 4.139 7.598 15.258 1.00 91.12 96 PHE A O 1
ATOM 766 N N . SER A 1 97 ? 4.856 6.485 13.456 1.00 86.62 97 SER A N 1
ATOM 767 C CA . SER A 1 97 ? 6.099 6.055 14.114 1.00 86.62 97 SER A CA 1
ATOM 768 C C . SER A 1 97 ? 7.185 7.132 14.159 1.00 86.62 97 SER A C 1
ATOM 770 O O . SER A 1 97 ? 8.148 6.984 14.903 1.00 86.62 97 SER A O 1
ATOM 772 N N . GLY A 1 98 ? 7.057 8.222 13.394 1.00 80.62 98 GLY A N 1
ATOM 773 C CA . GLY A 1 98 ? 8.063 9.283 13.386 1.00 80.62 98 GLY A CA 1
ATOM 774 C C . GLY A 1 98 ? 9.121 9.219 12.293 1.00 80.62 98 GLY A C 1
ATOM 775 O O . GLY A 1 98 ? 10.094 9.966 12.390 1.00 80.62 98 GLY A O 1
ATOM 776 N N . GLY A 1 99 ? 8.974 8.339 11.298 1.00 77.06 99 GLY A N 1
ATOM 777 C CA . GLY A 1 99 ? 9.900 8.248 10.167 1.00 77.06 99 GLY A CA 1
ATOM 778 C C . GLY A 1 99 ? 9.867 9.488 9.265 1.00 77.06 99 GLY A C 1
ATOM 779 O O . GLY A 1 99 ? 8.827 10.129 9.119 1.00 77.06 99 GLY A O 1
ATOM 780 N N . ALA A 1 100 ? 10.993 9.799 8.610 1.00 74.44 100 ALA A N 1
ATOM 781 C CA . ALA A 1 100 ? 11.146 10.970 7.730 1.00 74.44 100 ALA A CA 1
ATOM 782 C C . ALA A 1 100 ? 10.147 11.011 6.554 1.00 74.44 100 ALA A C 1
ATOM 784 O O . ALA A 1 100 ? 9.916 12.067 5.969 1.00 74.44 100 ALA A O 1
ATOM 785 N N . HIS A 1 101 ? 9.537 9.868 6.237 1.00 76.81 101 HIS A N 1
ATOM 786 C CA . HIS A 1 101 ? 8.573 9.701 5.155 1.00 76.81 101 HIS A CA 1
ATOM 787 C C . HIS A 1 101 ? 7.181 9.301 5.656 1.00 76.81 101 HIS A C 1
ATOM 789 O O . HIS A 1 101 ? 6.410 8.695 4.927 1.00 76.81 101 HIS A O 1
ATOM 795 N N . CYS A 1 102 ? 6.835 9.693 6.885 1.00 69.69 102 CYS A N 1
ATOM 796 C CA . CYS A 1 102 ? 5.470 9.666 7.418 1.00 69.69 102 CYS A CA 1
ATOM 797 C C . CYS A 1 102 ? 4.843 8.267 7.687 1.00 69.69 102 CYS A C 1
ATOM 799 O O . CYS A 1 102 ? 3.626 8.134 7.705 1.00 69.69 102 CYS A O 1
ATOM 801 N N . CYS A 1 103 ? 5.653 7.250 8.014 1.00 86.62 103 CYS A N 1
ATOM 802 C CA . CYS A 1 103 ? 5.278 5.879 8.416 1.00 86.62 103 CYS A CA 1
ATOM 803 C C . CYS A 1 103 ? 4.071 5.770 9.385 1.00 86.62 103 CYS A C 1
ATOM 805 O O . CYS A 1 103 ? 4.210 5.767 10.614 1.00 86.62 103 CYS A O 1
ATOM 807 N N . THR A 1 104 ? 2.878 5.641 8.818 1.00 92.06 104 THR A N 1
ATOM 808 C CA . THR A 1 104 ? 1.586 5.690 9.503 1.00 92.06 104 THR A CA 1
ATOM 809 C C . THR A 1 104 ? 0.938 4.309 9.509 1.00 92.06 104 THR A C 1
ATOM 811 O O . THR A 1 104 ? 0.944 3.624 8.493 1.00 92.06 104 THR A O 1
ATOM 814 N N . ASN A 1 105 ? 0.349 3.894 10.627 1.00 94.69 105 ASN A N 1
ATOM 815 C CA . ASN A 1 105 ? -0.399 2.640 10.740 1.00 94.69 105 ASN A CA 1
ATOM 816 C C . ASN A 1 105 ? -1.863 2.926 11.084 1.00 94.69 105 ASN A C 1
ATOM 818 O O . ASN A 1 105 ? -2.143 3.756 11.948 1.00 94.69 105 ASN A O 1
ATOM 822 N N . HIS A 1 106 ? -2.784 2.208 10.444 1.00 96.81 106 HIS A N 1
ATOM 823 C CA . HIS A 1 106 ? -4.201 2.213 10.792 1.00 96.81 106 HIS A CA 1
ATOM 824 C C . HIS A 1 106 ? -4.547 0.887 11.461 1.00 96.81 106 HIS A C 1
ATOM 826 O O . HIS A 1 106 ? -4.435 -0.174 10.848 1.00 96.81 106 HIS A O 1
ATOM 832 N N . ILE A 1 107 ? -4.971 0.952 12.718 1.00 98.12 107 ILE A N 1
ATOM 833 C CA . ILE A 1 107 ? -5.473 -0.182 13.490 1.00 98.12 107 ILE A CA 1
ATOM 834 C C . ILE A 1 107 ? -6.987 -0.047 13.568 1.00 98.12 107 ILE A C 1
ATOM 836 O O . ILE A 1 107 ? -7.495 0.958 14.051 1.00 98.12 107 ILE A O 1
ATOM 840 N N . ILE A 1 108 ? -7.701 -1.067 13.119 1.00 98.50 108 ILE A N 1
ATOM 841 C CA . ILE A 1 108 ? -9.150 -1.054 12.952 1.00 98.50 108 ILE A CA 1
ATOM 842 C C . ILE A 1 108 ? -9.738 -2.150 13.836 1.00 98.50 108 ILE A C 1
ATOM 844 O O . ILE A 1 108 ? -9.315 -3.307 13.757 1.00 98.50 108 ILE A O 1
ATOM 848 N N . TYR A 1 109 ? -10.706 -1.788 14.674 1.00 98.50 109 TYR A N 1
ATOM 849 C CA . TYR A 1 109 ? -11.491 -2.729 15.462 1.00 98.50 109 TYR A CA 1
ATOM 850 C C . TYR A 1 109 ? -12.929 -2.767 14.948 1.00 98.50 109 TYR A C 1
ATOM 852 O O . TYR A 1 109 ? -13.638 -1.762 15.006 1.00 98.50 109 TYR A O 1
ATOM 860 N N . THR A 1 110 ? -13.363 -3.948 14.510 1.00 98.19 110 THR A N 1
ATOM 861 C CA . THR A 1 110 ? -14.721 -4.204 14.004 1.00 98.19 110 THR A CA 1
ATOM 862 C C . THR A 1 110 ? -15.482 -5.096 14.967 1.00 98.19 110 THR A C 1
ATOM 864 O O . THR A 1 110 ? -14.969 -6.138 15.375 1.00 98.19 110 THR A O 1
ATOM 867 N N . TRP A 1 111 ? -16.706 -4.715 15.322 1.00 97.38 111 TRP A N 1
ATOM 868 C CA . TRP A 1 111 ? -17.579 -5.543 16.150 1.00 97.38 111 TRP A CA 1
ATOM 869 C C . TRP A 1 111 ? -18.227 -6.657 15.316 1.00 97.38 111 TRP A C 1
ATOM 871 O O . TRP A 1 111 ? -18.982 -6.381 14.390 1.00 97.38 111 TRP A O 1
ATOM 881 N N . ASP A 1 112 ? -17.980 -7.927 15.650 1.00 94.56 112 ASP A N 1
ATOM 882 C CA . ASP A 1 112 ? -18.495 -9.079 14.888 1.00 94.56 112 ASP A CA 1
ATOM 883 C C . ASP A 1 112 ? -19.811 -9.671 15.434 1.00 94.56 112 ASP A C 1
ATOM 885 O O . ASP A 1 112 ? -20.222 -10.763 15.032 1.00 94.56 112 ASP A O 1
ATOM 889 N N . ASN A 1 113 ? -20.499 -8.927 16.310 1.00 92.19 113 ASN A N 1
ATOM 890 C CA . ASN A 1 113 ? -21.625 -9.333 17.172 1.00 92.19 113 ASN A CA 1
ATOM 891 C C . ASN A 1 113 ? -21.255 -10.082 18.458 1.00 92.19 113 ASN A C 1
ATOM 893 O O . ASN A 1 113 ? -22.123 -10.251 19.317 1.00 92.19 113 ASN A O 1
ATOM 897 N N . THR A 1 114 ? -20.004 -10.513 18.619 1.00 93.62 114 THR A N 1
ATOM 898 C CA . THR A 1 114 ? -19.541 -11.222 19.822 1.00 93.62 114 THR A CA 1
ATOM 899 C C . THR A 1 114 ? -18.325 -10.576 20.468 1.00 93.62 114 THR A C 1
ATOM 901 O O . THR A 1 114 ? -18.251 -10.509 21.693 1.00 93.62 114 THR A O 1
ATOM 904 N N . GLN A 1 115 ? -17.388 -10.086 19.661 1.00 95.38 115 GLN A N 1
ATOM 905 C CA . GLN A 1 115 ? -16.138 -9.480 20.094 1.00 95.38 115 GLN A CA 1
ATOM 906 C C . GLN A 1 115 ? -15.629 -8.476 19.048 1.00 95.38 115 GLN A C 1
ATOM 908 O O . GLN A 1 115 ? -16.149 -8.383 17.934 1.00 95.38 115 GLN A O 1
ATOM 913 N N . PHE A 1 116 ? -14.579 -7.729 19.396 1.00 97.81 116 PHE A N 1
ATOM 914 C CA . PHE A 1 116 ? -13.864 -6.909 18.421 1.00 97.81 116 PHE A CA 1
ATOM 915 C C . PHE A 1 116 ? -12.791 -7.723 17.693 1.00 97.81 116 PHE A C 1
ATOM 917 O O . PHE A 1 116 ? -11.909 -8.311 18.320 1.00 97.81 116 PHE A O 1
ATOM 924 N N . ILE A 1 117 ? -12.827 -7.695 16.364 1.00 97.38 117 ILE A N 1
ATOM 925 C CA . ILE A 1 117 ? -11.764 -8.197 15.491 1.00 97.38 117 ILE A CA 1
ATOM 926 C C . ILE A 1 117 ? -10.783 -7.052 15.233 1.00 97.38 117 ILE A C 1
ATOM 928 O O . ILE A 1 117 ? -11.195 -5.989 14.776 1.00 97.38 117 ILE A O 1
ATOM 932 N N . LYS A 1 118 ? -9.492 -7.275 15.513 1.00 97.75 118 LYS A N 1
ATOM 933 C CA . LYS A 1 118 ? -8.407 -6.325 15.221 1.00 97.75 118 LYS A CA 1
ATOM 934 C C . LYS A 1 118 ? -7.793 -6.630 13.854 1.00 97.75 118 LYS A C 1
ATOM 936 O O . LYS A 1 118 ? -7.267 -7.724 13.654 1.00 97.75 118 LYS A O 1
ATOM 941 N N . THR A 1 119 ? -7.763 -5.631 12.981 1.00 97.31 119 THR A N 1
ATOM 942 C CA . THR A 1 119 ? -7.038 -5.641 11.702 1.00 97.31 119 THR A CA 1
ATOM 943 C C . THR A 1 119 ? -6.152 -4.407 11.620 1.00 97.31 119 THR A C 1
ATOM 945 O O . THR A 1 119 ? -6.457 -3.385 12.223 1.00 97.31 119 THR A O 1
ATOM 948 N N . GLN A 1 120 ? -5.022 -4.488 10.923 1.00 95.25 120 GLN A N 1
ATOM 949 C CA . GLN A 1 120 ? -4.129 -3.343 10.765 1.00 95.25 120 GLN A CA 1
ATOM 950 C C . GLN A 1 120 ? -3.468 -3.325 9.392 1.00 95.25 120 GLN A C 1
ATOM 952 O O . GLN A 1 120 ? -3.242 -4.382 8.804 1.00 95.25 120 GLN A O 1
ATOM 957 N N . THR A 1 121 ? -3.145 -2.130 8.904 1.00 93.75 121 THR A N 1
ATOM 958 C CA . THR A 1 121 ? -2.488 -1.932 7.602 1.00 93.75 121 THR A CA 1
ATOM 959 C C . THR A 1 121 ? -0.988 -2.213 7.642 1.00 93.75 121 THR A C 1
ATOM 961 O O . THR A 1 121 ? -0.380 -2.431 6.599 1.00 93.75 121 THR A O 1
ATOM 964 N N . GLY A 1 122 ? -0.387 -2.186 8.836 1.00 91.56 122 GLY A N 1
ATOM 965 C CA . GLY A 1 122 ? 1.056 -2.026 8.975 1.00 91.56 122 GLY A CA 1
ATOM 966 C C . GLY A 1 122 ? 1.470 -0.576 8.714 1.00 91.56 122 GLY A C 1
ATOM 967 O O . GLY A 1 122 ? 0.635 0.279 8.404 1.00 91.56 122 GLY A O 1
ATOM 968 N N . TYR A 1 123 ? 2.763 -0.294 8.869 1.00 89.62 123 TYR A N 1
ATOM 969 C CA . TYR A 1 123 ? 3.301 1.042 8.631 1.00 89.62 123 TYR A CA 1
ATOM 970 C C . TYR A 1 123 ? 3.393 1.342 7.136 1.00 89.62 123 TYR A C 1
ATOM 972 O O . TYR A 1 123 ? 4.042 0.625 6.377 1.00 89.62 123 TYR A O 1
ATOM 980 N N . LEU A 1 124 ? 2.750 2.436 6.748 1.00 91.06 124 LEU A N 1
ATOM 981 C CA . LEU A 1 124 ? 2.663 2.953 5.397 1.00 91.06 124 LEU A CA 1
ATOM 982 C C . LEU A 1 124 ? 3.226 4.379 5.366 1.00 91.06 124 LEU A C 1
ATOM 984 O O . LEU A 1 124 ? 2.732 5.265 6.057 1.00 91.06 124 LEU A O 1
ATOM 988 N N . ASP A 1 125 ? 4.261 4.598 4.569 1.00 88.62 125 ASP A N 1
ATOM 989 C CA . ASP A 1 125 ? 4.805 5.908 4.214 1.00 88.62 125 ASP A CA 1
ATOM 990 C C . ASP A 1 125 ? 3.764 6.847 3.570 1.00 88.62 125 ASP A C 1
ATOM 992 O O . ASP A 1 125 ? 2.663 6.462 3.162 1.00 88.62 125 ASP A O 1
ATOM 996 N N . GLY A 1 126 ? 4.128 8.123 3.472 1.00 83.56 126 GLY A N 1
ATOM 997 C CA . GLY A 1 126 ? 3.225 9.204 3.112 1.00 83.56 126 GLY A CA 1
ATOM 998 C C . GLY A 1 126 ? 2.168 9.412 4.193 1.00 83.56 126 GLY A C 1
ATOM 999 O O . GLY A 1 126 ? 2.418 9.240 5.374 1.00 83.56 126 GLY A O 1
ATOM 1000 N N . ILE A 1 127 ? 0.951 9.789 3.814 1.00 82.19 127 ILE A N 1
ATOM 1001 C CA . ILE A 1 127 ? -0.127 10.022 4.794 1.00 82.19 127 ILE A CA 1
ATOM 1002 C C . ILE A 1 127 ? -0.712 8.730 5.403 1.00 82.19 127 ILE A C 1
ATOM 1004 O O . ILE A 1 127 ? -1.632 8.809 6.219 1.00 82.19 127 ILE A O 1
ATOM 1008 N N . GLY A 1 128 ? -0.214 7.557 4.989 1.00 88.31 128 GLY A N 1
ATOM 1009 C CA . GLY A 1 128 ? -0.655 6.247 5.466 1.00 88.31 128 GLY A CA 1
ATOM 1010 C C . GLY A 1 128 ? -1.874 5.652 4.770 1.00 88.31 128 GLY A C 1
ATOM 1011 O O . GLY A 1 128 ? -2.366 4.625 5.223 1.00 88.31 128 GLY A O 1
ATOM 1012 N N . GLY A 1 129 ? -2.374 6.291 3.711 1.00 93.69 129 GLY A N 1
ATOM 1013 C CA . GLY A 1 129 ? -3.633 5.949 3.045 1.00 93.69 129 GLY A CA 1
ATOM 1014 C C . GLY A 1 129 ? -4.846 6.715 3.586 1.00 93.69 129 GLY A C 1
ATOM 1015 O O . GLY A 1 129 ? -4.724 7.533 4.500 1.00 93.69 129 GLY A O 1
ATOM 1016 N N . SER A 1 130 ? -6.006 6.482 2.978 1.00 94.88 130 SER A N 1
ATOM 1017 C CA . SER A 1 130 ? -7.270 7.171 3.276 1.00 94.88 130 SER A CA 1
ATOM 1018 C C . SER A 1 130 ? -8.474 6.251 3.077 1.00 94.88 130 SER A C 1
ATOM 1020 O O . SER A 1 130 ? -8.438 5.362 2.229 1.00 94.88 130 SER A O 1
ATOM 1022 N N . PHE A 1 131 ? -9.540 6.478 3.851 1.00 96.62 131 PHE A N 1
ATOM 1023 C CA . PHE A 1 131 ? -10.848 5.851 3.650 1.00 96.62 131 PHE A CA 1
ATOM 1024 C C . PHE A 1 131 ? -11.744 6.791 2.839 1.00 96.62 131 PHE A C 1
ATOM 1026 O O . PHE A 1 131 ? -11.984 7.922 3.261 1.00 96.62 131 PHE A O 1
ATOM 1033 N N . GLU A 1 132 ? -12.208 6.350 1.673 1.00 96.94 132 GLU A N 1
ATOM 1034 C CA . GLU A 1 132 ? -12.993 7.161 0.735 1.00 96.94 132 GLU A CA 1
ATOM 1035 C C . GLU A 1 132 ? -14.092 6.306 0.087 1.00 96.94 132 GLU A C 1
ATOM 1037 O O . GLU A 1 132 ? -13.828 5.175 -0.314 1.00 96.94 132 GLU A O 1
ATOM 1042 N N . ASP A 1 133 ? -15.303 6.855 -0.050 1.00 96.56 133 ASP A N 1
ATOM 1043 C CA . ASP A 1 133 ? -16.380 6.255 -0.852 1.00 96.56 133 ASP A CA 1
ATOM 1044 C C . ASP A 1 133 ? -16.137 6.606 -2.324 1.00 96.56 133 ASP A C 1
ATOM 1046 O O . ASP A 1 133 ? -16.533 7.672 -2.805 1.00 96.56 133 ASP A O 1
ATOM 1050 N N . ILE A 1 134 ? -15.397 5.757 -3.034 1.00 96.06 134 ILE A N 1
ATOM 1051 C CA . ILE A 1 134 ? -14.962 6.070 -4.404 1.00 96.06 134 ILE A CA 1
ATOM 1052 C C . ILE A 1 134 ? -15.951 5.613 -5.475 1.00 96.06 134 ILE A C 1
ATOM 1054 O O . ILE A 1 134 ? -15.760 5.921 -6.659 1.00 96.06 134 ILE A O 1
ATOM 1058 N N . ASN A 1 135 ? -16.975 4.850 -5.093 1.00 92.88 135 ASN A N 1
ATOM 1059 C CA . ASN A 1 135 ? -18.002 4.332 -5.993 1.00 92.88 135 ASN A CA 1
ATOM 1060 C C . ASN A 1 135 ? -19.425 4.829 -5.649 1.00 92.88 135 ASN A C 1
ATOM 1062 O O . ASN A 1 135 ? -20.359 4.491 -6.378 1.00 92.88 135 ASN A O 1
ATOM 1066 N N . GLU A 1 136 ? -19.563 5.662 -4.613 1.00 94.50 136 GLU A N 1
ATOM 1067 C CA . GLU A 1 136 ? -20.803 6.253 -4.098 1.00 94.50 136 GLU A CA 1
ATOM 1068 C C . GLU A 1 136 ? -21.833 5.208 -3.620 1.00 94.50 136 GLU A C 1
ATOM 1070 O O . GLU A 1 136 ? -23.047 5.439 -3.669 1.00 94.50 136 GLU A O 1
ATOM 1075 N N . ASP A 1 137 ? -21.375 4.035 -3.164 1.00 93.62 137 ASP A N 1
ATOM 1076 C CA . ASP A 1 137 ? -22.247 2.980 -2.634 1.00 93.62 137 ASP A CA 1
ATOM 1077 C C . ASP A 1 137 ? -22.497 3.102 -1.117 1.00 93.62 137 ASP A C 1
ATOM 1079 O O . ASP A 1 137 ? -23.376 2.422 -0.561 1.00 93.62 137 ASP A O 1
ATOM 1083 N N . GLY A 1 138 ? -21.817 4.045 -0.459 1.00 93.69 138 GLY A N 1
ATOM 1084 C CA . GLY A 1 138 ? -21.882 4.332 0.968 1.00 93.69 138 GLY A CA 1
ATOM 1085 C C . GLY A 1 138 ? -20.985 3.452 1.837 1.00 93.69 138 GLY A C 1
ATOM 1086 O O . GLY A 1 138 ? -21.067 3.580 3.056 1.00 93.69 138 GLY A O 1
ATOM 1087 N N . LYS A 1 139 ? -20.192 2.551 1.253 1.00 96.06 139 LYS A N 1
ATOM 1088 C CA . LYS A 1 139 ? -19.067 1.882 1.910 1.00 96.06 139 LYS A CA 1
ATOM 1089 C C . LYS A 1 139 ? -17.789 2.649 1.605 1.00 96.06 139 LYS A C 1
ATOM 1091 O O . LYS A 1 139 ? -17.709 3.378 0.624 1.00 96.06 139 LYS A O 1
ATOM 1096 N N . LEU A 1 140 ? -16.790 2.495 2.463 1.00 97.75 140 LEU A N 1
ATOM 1097 C CA . LEU A 1 140 ? -15.505 3.153 2.284 1.00 97.75 140 LEU A CA 1
ATOM 1098 C C . LEU A 1 140 ? -14.458 2.151 1.823 1.00 97.75 140 LEU A C 1
ATOM 1100 O O . LEU A 1 140 ? -14.203 1.128 2.466 1.00 97.75 140 LEU A O 1
ATOM 1104 N N . GLU A 1 141 ? -13.788 2.486 0.730 1.00 97.94 141 GLU A N 1
ATOM 1105 C CA . GLU A 1 141 ? -12.567 1.820 0.328 1.00 97.94 141 GLU A CA 1
ATOM 1106 C C . GLU A 1 141 ? -11.367 2.451 1.030 1.00 97.94 141 GLU A C 1
ATOM 1108 O O . GLU A 1 141 ? -11.288 3.662 1.223 1.00 97.94 141 GLU A O 1
ATOM 1113 N N . PHE A 1 142 ? -10.378 1.628 1.360 1.00 98.12 142 PHE A N 1
ATOM 1114 C CA . PHE A 1 142 ? -9.073 2.086 1.803 1.00 98.12 142 PHE A CA 1
ATOM 1115 C C . PHE A 1 142 ? -8.126 2.208 0.608 1.00 98.12 142 PHE A C 1
ATOM 1117 O O . PHE A 1 142 ? -7.814 1.221 -0.070 1.00 98.12 142 PHE A O 1
ATOM 1124 N N . LEU A 1 143 ? -7.654 3.423 0.345 1.00 97.81 143 LEU A N 1
ATOM 1125 C CA . LEU A 1 143 ? -6.768 3.737 -0.763 1.00 97.81 143 LEU A CA 1
ATOM 1126 C C . LEU A 1 143 ? -5.362 4.036 -0.251 1.00 97.81 143 LEU A C 1
ATOM 1128 O O . LEU A 1 143 ? -5.159 4.866 0.629 1.00 97.81 143 LEU A O 1
ATOM 1132 N N . THR A 1 144 ? -4.368 3.388 -0.851 1.00 97.12 144 THR A N 1
ATOM 1133 C CA . THR A 1 144 ? -2.954 3.569 -0.506 1.00 97.12 144 THR A CA 1
ATOM 1134 C C . THR A 1 144 ? -2.065 3.320 -1.726 1.00 97.12 144 THR A C 1
ATOM 1136 O O . THR A 1 144 ? -2.549 3.157 -2.848 1.00 97.12 144 THR A O 1
ATOM 1139 N N . TYR A 1 145 ? -0.756 3.316 -1.529 1.00 96.31 145 TYR A N 1
ATOM 1140 C CA . TYR A 1 145 ? 0.240 2.979 -2.531 1.00 96.31 145 TYR A CA 1
ATOM 1141 C C . TYR A 1 145 ? 1.009 1.724 -2.118 1.00 96.31 145 TYR A C 1
ATOM 1143 O O . TYR A 1 145 ? 1.048 1.360 -0.944 1.00 96.31 145 TYR A O 1
ATOM 1151 N N . ASP A 1 146 ? 1.594 1.038 -3.095 1.00 96.94 146 ASP A N 1
ATOM 1152 C CA . ASP A 1 146 ? 2.429 -0.128 -2.827 1.00 96.94 146 ASP A CA 1
ATOM 1153 C C . ASP A 1 146 ? 3.836 0.283 -2.382 1.00 96.94 146 ASP A C 1
ATOM 1155 O O . ASP A 1 146 ? 4.728 0.546 -3.191 1.00 96.94 146 ASP A O 1
ATOM 1159 N N . ASN A 1 147 ? 4.041 0.339 -1.073 1.00 94.62 147 ASN A N 1
ATOM 1160 C CA . ASN A 1 147 ? 5.293 0.810 -0.497 1.00 94.62 147 ASN A CA 1
ATOM 1161 C C . ASN A 1 147 ? 6.519 -0.035 -0.863 1.00 94.62 147 ASN A C 1
ATOM 1163 O O . ASN A 1 147 ? 7.632 0.466 -0.724 1.00 94.62 147 ASN A O 1
ATOM 1167 N N . SER A 1 148 ? 6.351 -1.258 -1.380 1.00 94.94 148 SER A N 1
ATOM 1168 C CA . SER A 1 148 ? 7.477 -2.080 -1.849 1.00 94.94 148 SER A CA 1
ATOM 1169 C C . SER A 1 148 ? 8.296 -1.406 -2.961 1.00 94.94 148 SER A C 1
ATOM 1171 O O . SER A 1 148 ? 9.476 -1.706 -3.133 1.00 94.94 148 SER A O 1
ATOM 1173 N N . PHE A 1 149 ? 7.695 -0.471 -3.707 1.00 97.31 149 PHE A N 1
ATOM 1174 C CA . PHE A 1 149 ? 8.369 0.280 -4.770 1.00 97.31 149 PHE A CA 1
ATOM 1175 C C . PHE A 1 149 ? 9.186 1.466 -4.249 1.00 97.31 149 PHE A C 1
ATOM 1177 O O . PHE A 1 149 ? 10.024 1.990 -4.987 1.00 97.31 149 PHE A O 1
ATOM 1184 N N . LEU A 1 150 ? 8.953 1.910 -3.012 1.00 94.38 150 LEU A N 1
ATOM 1185 C CA . LEU A 1 150 ? 9.721 2.994 -2.408 1.00 94.38 150 LEU A CA 1
ATOM 1186 C C . LEU A 1 150 ? 11.156 2.523 -2.178 1.00 94.38 150 LEU A C 1
ATOM 1188 O O . LEU A 1 150 ? 11.385 1.409 -1.718 1.00 94.38 150 LEU A O 1
ATOM 1192 N N . TYR A 1 151 ? 12.128 3.363 -2.534 1.00 94.06 151 TYR A N 1
ATOM 1193 C CA . TYR A 1 151 ? 13.566 3.062 -2.463 1.00 94.06 151 TYR A CA 1
ATOM 1194 C C . TYR A 1 151 ? 14.064 1.907 -3.333 1.00 94.06 151 TYR A C 1
ATOM 1196 O O . TYR A 1 151 ? 15.271 1.661 -3.384 1.00 94.06 151 TYR A O 1
ATOM 1204 N N . LYS A 1 152 ? 13.181 1.194 -4.040 1.00 95.62 152 LYS A N 1
ATOM 1205 C CA . LYS A 1 152 ? 13.584 -0.017 -4.749 1.00 95.62 152 LYS A CA 1
ATOM 1206 C C . LYS A 1 152 ? 14.475 0.280 -5.951 1.00 95.62 152 LYS A C 1
ATOM 1208 O O . LYS A 1 152 ? 15.457 -0.424 -6.145 1.00 95.62 152 LYS A O 1
ATOM 1213 N N . PHE A 1 153 ? 14.148 1.307 -6.737 1.00 97.31 153 PHE A N 1
ATOM 1214 C CA . PHE A 1 153 ? 14.841 1.648 -7.994 1.00 97.31 153 PHE A CA 1
ATOM 1215 C C . PHE A 1 153 ? 15.172 3.146 -8.136 1.00 97.31 153 PHE A C 1
ATOM 1217 O O . PHE A 1 153 ? 15.447 3.625 -9.235 1.00 97.31 153 PHE A O 1
ATOM 1224 N N . SER A 1 154 ? 15.083 3.895 -7.039 1.00 96.81 154 SER A N 1
ATOM 1225 C CA . SER A 1 154 ? 15.383 5.328 -6.940 1.00 96.81 154 SER A CA 1
ATOM 1226 C C . SER A 1 154 ? 15.341 5.755 -5.472 1.00 96.81 154 SER A C 1
ATOM 1228 O O . SER A 1 154 ? 14.931 4.969 -4.620 1.00 96.81 154 SER A O 1
ATOM 1230 N N . SER A 1 155 ? 15.618 7.023 -5.170 1.00 95.69 155 SER A N 1
ATOM 1231 C CA . SER A 1 155 ? 15.253 7.627 -3.884 1.00 95.69 155 SER A CA 1
ATOM 1232 C C . SER A 1 155 ? 13.728 7.623 -3.641 1.00 95.69 155 SER A C 1
ATOM 1234 O O . SER A 1 155 ? 12.931 7.346 -4.547 1.00 95.69 155 SER A O 1
ATOM 1236 N N . TYR A 1 156 ? 13.294 7.984 -2.425 1.00 92.94 156 TYR A N 1
ATOM 1237 C CA . TYR A 1 156 ? 11.872 8.197 -2.109 1.00 92.94 156 TYR A CA 1
ATOM 1238 C C . TYR A 1 156 ? 11.221 9.227 -3.040 1.00 92.94 156 TYR A C 1
ATOM 1240 O O . TYR A 1 156 ? 10.161 8.971 -3.602 1.00 92.94 156 TYR A O 1
ATOM 1248 N N . ALA A 1 157 ? 11.884 10.368 -3.264 1.00 92.69 157 ALA A N 1
ATOM 1249 C CA . ALA A 1 157 ? 11.397 11.421 -4.158 1.00 92.69 157 ALA A CA 1
ATOM 1250 C C . ALA A 1 157 ? 11.378 10.971 -5.631 1.00 92.69 157 ALA A C 1
ATOM 1252 O O . ALA A 1 157 ? 10.482 11.342 -6.390 1.00 92.69 157 ALA A O 1
ATOM 1253 N N . GLY A 1 158 ? 12.326 10.114 -6.022 1.00 94.56 158 GLY A N 1
ATOM 1254 C CA . GLY A 1 158 ? 12.349 9.439 -7.319 1.00 94.56 158 GLY A CA 1
ATOM 1255 C C . GLY A 1 158 ? 11.320 8.309 -7.460 1.00 94.56 158 GLY A C 1
ATOM 1256 O O . GLY A 1 158 ? 11.101 7.804 -8.563 1.00 94.56 158 GLY A O 1
ATOM 1257 N N . SER A 1 159 ? 10.627 7.916 -6.394 1.00 96.31 159 SER A N 1
ATOM 1258 C CA . SER A 1 159 ? 9.636 6.841 -6.454 1.00 96.31 159 SER A CA 1
ATOM 1259 C C . SER A 1 159 ? 8.260 7.388 -6.843 1.00 96.31 159 SER A C 1
ATOM 1261 O O . SER A 1 159 ? 7.895 8.511 -6.502 1.00 96.31 159 SER A O 1
ATOM 1263 N N . PHE A 1 160 ? 7.471 6.587 -7.556 1.00 97.56 160 PHE A N 1
ATOM 1264 C CA . PHE A 1 160 ? 6.023 6.788 -7.671 1.00 97.56 160 PHE A CA 1
ATOM 1265 C C . PHE A 1 160 ? 5.369 5.403 -7.736 1.00 97.56 160 PHE A C 1
ATOM 1267 O O . PHE A 1 160 ? 5.234 4.839 -8.822 1.00 97.56 160 PHE A O 1
ATOM 1274 N N . PRO A 1 161 ? 4.990 4.827 -6.586 1.00 97.50 161 PRO A N 1
ATOM 1275 C CA . PRO A 1 161 ? 4.427 3.483 -6.547 1.00 97.50 161 PRO A CA 1
ATOM 1276 C C . PRO A 1 161 ? 3.036 3.362 -7.193 1.00 97.50 161 PRO A C 1
ATOM 1278 O O . PRO A 1 161 ? 2.306 4.355 -7.279 1.00 97.50 161 PRO A O 1
ATOM 1281 N N . PRO A 1 162 ? 2.619 2.149 -7.604 1.00 98.06 162 PRO A N 1
ATOM 1282 C CA . PRO A 1 162 ? 1.256 1.898 -8.071 1.00 98.06 162 PRO A CA 1
ATOM 1283 C C . PRO A 1 162 ? 0.223 2.068 -6.945 1.00 98.06 162 PRO A C 1
ATOM 1285 O O . PRO A 1 162 ? 0.500 1.821 -5.770 1.00 98.06 162 PRO A O 1
ATOM 1288 N N . ARG A 1 163 ? -0.992 2.492 -7.313 1.00 97.75 163 ARG A N 1
ATOM 1289 C CA . ARG A 1 163 ? -2.136 2.633 -6.398 1.00 97.75 163 ARG A CA 1
ATOM 1290 C C . ARG A 1 163 ? -2.679 1.258 -6.011 1.00 97.75 163 ARG A C 1
ATOM 1292 O O . ARG A 1 163 ? -2.915 0.427 -6.888 1.00 97.75 163 ARG A O 1
ATOM 1299 N N . LEU A 1 164 ? -2.973 1.081 -4.727 1.00 97.88 164 LEU A N 1
ATOM 1300 C CA . LEU A 1 164 ? -3.710 -0.052 -4.175 1.00 97.88 164 LEU A CA 1
ATOM 1301 C C . LEU A 1 164 ? -5.041 0.426 -3.591 1.00 97.88 164 LEU A C 1
ATOM 1303 O O . LEU A 1 164 ? -5.131 1.515 -3.021 1.00 97.88 164 LEU A O 1
ATOM 1307 N N . ILE A 1 165 ? -6.081 -0.386 -3.763 1.00 98.38 165 ILE A N 1
ATOM 1308 C CA . ILE A 1 165 ? -7.441 -0.098 -3.306 1.00 98.38 165 ILE A CA 1
ATOM 1309 C C . ILE A 1 165 ? -7.997 -1.361 -2.657 1.00 98.38 165 ILE A C 1
ATOM 1311 O O . ILE A 1 165 ? -7.956 -2.450 -3.244 1.00 98.38 165 ILE A O 1
ATOM 1315 N N . TYR A 1 166 ? -8.520 -1.203 -1.449 1.00 98.38 166 TYR A N 1
ATOM 1316 C CA . TYR A 1 166 ? -9.072 -2.284 -0.653 1.00 98.38 166 TYR A CA 1
ATOM 1317 C C . TYR A 1 166 ? -10.507 -1.962 -0.258 1.00 98.38 166 TYR A C 1
ATOM 1319 O O . TYR A 1 166 ? -10.763 -0.896 0.283 1.00 98.38 166 TYR A O 1
ATOM 1327 N N . SER A 1 167 ? -11.431 -2.893 -0.465 1.00 97.12 167 SER A N 1
ATOM 1328 C CA . SER A 1 167 ? -12.755 -2.811 0.149 1.00 97.12 167 SER A CA 1
ATOM 1329 C C . SER A 1 167 ? -12.650 -3.279 1.595 1.00 97.12 167 SER A C 1
ATOM 1331 O O . SER A 1 167 ? -11.940 -4.259 1.862 1.00 97.12 167 SER A O 1
ATOM 1333 N N . PHE A 1 168 ? -13.394 -2.654 2.496 1.00 96.62 168 PHE A N 1
ATOM 1334 C CA . PHE A 1 168 ? -13.509 -3.111 3.872 1.00 96.62 168 PHE A CA 1
ATOM 1335 C C . PHE A 1 168 ? -14.821 -3.877 4.074 1.00 96.62 168 PHE A C 1
ATOM 1337 O O . PHE A 1 168 ? -15.891 -3.394 3.721 1.00 96.62 168 PHE A O 1
ATOM 1344 N N . GLU A 1 169 ? -14.751 -5.099 4.602 1.00 93.00 169 GLU A N 1
ATOM 1345 C CA . GLU A 1 169 ? -15.948 -5.867 4.967 1.00 93.00 169 GLU A CA 1
ATOM 1346 C C . GLU A 1 169 ? -15.639 -6.805 6.135 1.00 93.00 169 GLU A C 1
ATOM 1348 O O . GLU A 1 169 ? -14.672 -7.575 6.076 1.00 93.00 169 GLU A O 1
ATOM 1353 N N . LYS A 1 170 ? -16.477 -6.777 7.184 1.00 91.06 170 LYS A N 1
ATOM 1354 C CA . LYS A 1 170 ? -16.396 -7.707 8.331 1.00 91.06 170 LYS A CA 1
ATOM 1355 C C . LYS A 1 170 ? -14.992 -7.772 8.941 1.00 91.06 170 LYS A C 1
ATOM 1357 O O . LYS A 1 170 ? -14.450 -8.854 9.189 1.00 91.06 170 LYS A O 1
ATOM 1362 N N . GLY A 1 171 ? -14.380 -6.605 9.131 1.00 94.56 171 GLY A N 1
ATOM 1363 C CA . GLY A 1 171 ? -13.058 -6.481 9.737 1.00 94.56 171 GLY A CA 1
ATOM 1364 C C . GLY A 1 171 ? -11.896 -6.856 8.822 1.00 94.56 171 GLY A C 1
ATOM 1365 O O . GLY A 1 171 ? -10.798 -7.073 9.324 1.00 94.56 171 GLY A O 1
ATOM 1366 N N . LYS A 1 172 ? -12.088 -6.979 7.503 1.00 96.31 172 LYS A N 1
ATOM 1367 C CA . LYS A 1 172 ? -11.023 -7.364 6.563 1.00 96.31 172 LYS A CA 1
ATOM 1368 C C . LYS A 1 172 ? -10.871 -6.366 5.425 1.00 96.31 172 LYS A C 1
ATOM 1370 O O . LYS A 1 172 ? -11.854 -5.955 4.818 1.00 96.31 172 LYS A O 1
ATOM 1375 N N . LEU A 1 173 ? -9.615 -6.067 5.095 1.00 96.06 173 LEU A N 1
ATOM 1376 C CA . LEU A 1 173 ? -9.222 -5.344 3.888 1.00 96.06 173 LEU A CA 1
ATOM 1377 C C . LEU A 1 173 ? 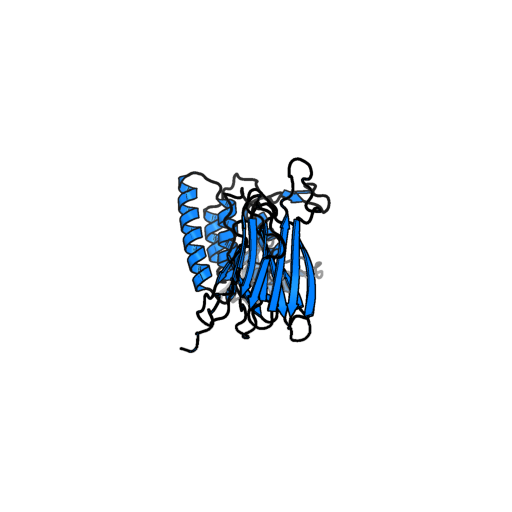-9.031 -6.346 2.746 1.00 96.06 173 LEU A C 1
ATOM 1379 O O . LEU A 1 173 ? -8.101 -7.153 2.767 1.00 96.06 173 LEU A O 1
ATOM 1383 N N . ASN A 1 174 ? -9.905 -6.298 1.746 1.00 96.81 174 ASN A N 1
ATOM 1384 C CA . ASN A 1 174 ? -9.835 -7.168 0.574 1.00 96.81 174 ASN A CA 1
ATOM 1385 C C . ASN A 1 174 ? -9.338 -6.363 -0.624 1.00 96.81 174 ASN A C 1
ATOM 1387 O O . ASN A 1 174 ? -9.917 -5.333 -0.952 1.00 96.81 174 ASN A O 1
ATOM 1391 N N . ASN A 1 175 ? -8.268 -6.814 -1.284 1.00 96.25 175 ASN A N 1
ATOM 1392 C CA . ASN A 1 175 ? -7.717 -6.098 -2.434 1.00 96.25 175 ASN A CA 1
ATOM 1393 C C . ASN A 1 175 ? -8.704 -6.148 -3.612 1.00 96.25 175 ASN A C 1
ATOM 1395 O O . ASN A 1 175 ? -8.938 -7.206 -4.195 1.00 96.25 175 ASN A O 1
ATOM 1399 N N . VAL A 1 176 ? -9.245 -4.986 -3.971 1.00 97.38 176 VAL A N 1
ATOM 1400 C CA . VAL A 1 176 ? -10.180 -4.793 -5.090 1.00 97.38 176 VAL A CA 1
ATOM 1401 C C . VAL A 1 176 ? -9.590 -3.886 -6.166 1.00 97.38 176 VAL A C 1
ATOM 1403 O O . VAL A 1 176 ? -10.292 -3.483 -7.084 1.00 97.38 176 VAL A O 1
ATOM 1406 N N . THR A 1 177 ? -8.287 -3.597 -6.105 1.00 97.25 177 THR A N 1
ATOM 1407 C CA . THR A 1 177 ? -7.573 -2.638 -6.968 1.00 97.25 177 THR A CA 1
ATOM 1408 C C . THR A 1 177 ? -7.959 -2.741 -8.444 1.00 97.25 177 THR A C 1
ATOM 1410 O O . THR A 1 177 ? -8.274 -1.738 -9.083 1.00 97.25 177 THR A O 1
ATOM 1413 N N . ARG A 1 178 ? -7.999 -3.962 -8.990 1.00 95.62 178 ARG A N 1
ATOM 1414 C CA . ARG A 1 178 ? -8.300 -4.216 -10.411 1.00 95.62 178 ARG A CA 1
ATOM 1415 C C . ARG A 1 178 ? -9.749 -3.899 -10.808 1.00 95.62 178 ARG A C 1
ATOM 1417 O O . ARG A 1 178 ? -10.012 -3.702 -11.991 1.00 95.62 178 ARG A O 1
ATOM 1424 N N . ASN A 1 179 ? -10.662 -3.797 -9.846 1.00 96.38 179 ASN A N 1
ATOM 1425 C CA . ASN A 1 179 ? -12.068 -3.459 -10.073 1.00 96.38 179 ASN A CA 1
ATOM 1426 C C . ASN A 1 179 ? -12.289 -1.951 -10.281 1.00 96.38 179 ASN A C 1
ATOM 1428 O O . ASN A 1 179 ? -13.381 -1.555 -10.679 1.00 96.38 179 ASN A O 1
ATOM 1432 N N . HIS A 1 180 ? -11.264 -1.111 -10.079 1.00 96.62 180 HIS A N 1
ATOM 1433 C CA . HIS A 1 180 ? -11.363 0.350 -10.206 1.00 96.62 180 HIS A CA 1
ATOM 1434 C C . HIS A 1 180 ? -10.475 0.914 -11.333 1.00 96.62 180 HIS A C 1
ATOM 1436 O O . HIS A 1 180 ? -9.636 1.790 -11.092 1.00 96.62 180 HIS A O 1
ATOM 1442 N N . PRO A 1 181 ? -10.646 0.479 -12.599 1.00 96.50 181 PRO A N 1
ATOM 1443 C CA . PRO A 1 181 ? -9.763 0.872 -13.697 1.00 96.50 181 PRO A CA 1
ATOM 1444 C C . PRO A 1 181 ? -9.723 2.387 -13.943 1.00 96.50 181 PRO A C 1
ATOM 1446 O O . PRO A 1 181 ? -8.697 2.900 -14.385 1.00 96.50 181 PRO A O 1
ATOM 1449 N N .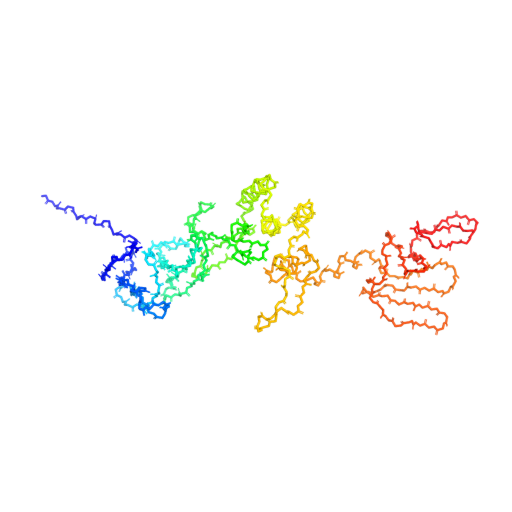 LYS A 1 182 ? -10.795 3.123 -13.620 1.00 96.44 182 LYS A N 1
ATOM 1450 C CA . LYS A 1 182 ? -10.841 4.590 -13.739 1.00 96.44 182 LYS A CA 1
ATOM 1451 C C . LYS A 1 182 ? -9.779 5.271 -12.861 1.00 96.44 182 LYS A C 1
ATOM 1453 O O . LYS A 1 182 ? -8.989 6.059 -13.371 1.00 96.44 182 LYS A O 1
ATOM 1458 N N . ILE A 1 183 ? -9.684 4.896 -11.586 1.00 97.25 183 ILE A N 1
ATOM 1459 C CA . ILE A 1 183 ? -8.714 5.467 -10.634 1.00 97.25 183 ILE A CA 1
ATOM 1460 C C . ILE A 1 183 ? -7.283 5.068 -11.008 1.00 97.25 183 ILE A C 1
ATOM 1462 O O . ILE A 1 183 ? -6.349 5.874 -10.937 1.00 97.25 183 ILE A O 1
ATOM 1466 N N . LEU A 1 184 ? -7.097 3.828 -11.467 1.00 97.75 184 LEU A N 1
ATOM 1467 C CA . LEU A 1 184 ? -5.800 3.365 -11.961 1.00 97.75 184 LEU A CA 1
ATOM 1468 C C . LEU A 1 184 ? -5.355 4.159 -13.205 1.00 97.75 184 LEU A C 1
ATOM 1470 O O . LEU A 1 184 ? -4.181 4.510 -13.321 1.00 97.75 184 LEU A O 1
ATOM 1474 N N . ARG A 1 185 ? -6.278 4.508 -14.113 1.00 98.12 185 ARG A N 1
ATOM 1475 C CA . ARG A 1 185 ? -6.010 5.373 -15.280 1.00 98.12 185 ARG A CA 1
ATOM 1476 C C . ARG A 1 185 ? -5.678 6.808 -14.890 1.00 98.12 185 ARG A C 1
ATOM 1478 O O . ARG A 1 185 ? -4.751 7.382 -15.452 1.00 98.12 185 ARG A O 1
ATOM 1485 N N . GLU A 1 186 ? -6.398 7.377 -13.930 1.00 97.94 186 GLU A N 1
ATOM 1486 C CA . GLU A 1 186 ? -6.103 8.710 -13.387 1.00 97.94 186 GLU A CA 1
ATOM 1487 C C . GLU A 1 186 ? -4.716 8.745 -12.731 1.00 97.94 186 GLU A C 1
ATOM 1489 O O . GLU A 1 186 ? -3.961 9.704 -12.887 1.00 97.94 186 GLU A O 1
ATOM 1494 N N . THR A 1 187 ? -4.331 7.658 -12.063 1.00 98.06 187 THR A N 1
ATOM 1495 C CA . THR A 1 187 ? -2.987 7.500 -11.498 1.00 98.06 187 THR A CA 1
ATOM 1496 C C . THR A 1 187 ? -1.930 7.374 -12.594 1.00 98.06 187 THR A C 1
ATOM 1498 O O . THR A 1 187 ? -0.929 8.082 -12.535 1.00 98.06 187 THR A O 1
ATOM 1501 N N . LEU A 1 188 ? -2.176 6.589 -13.651 1.00 98.19 188 LEU A N 1
ATOM 1502 C CA . LEU A 1 188 ? -1.281 6.530 -14.815 1.00 98.19 188 LEU A CA 1
ATOM 1503 C C . LEU A 1 188 ? -1.077 7.884 -15.486 1.00 98.19 188 LEU A C 1
ATOM 1505 O O . LEU A 1 188 ? 0.029 8.162 -15.940 1.00 98.19 188 LEU A O 1
ATOM 1509 N N . LYS A 1 189 ? -2.124 8.711 -15.574 1.00 98.38 189 LYS A N 1
ATOM 1510 C CA . LYS A 1 189 ? -2.010 10.056 -16.143 1.00 98.38 189 LYS A CA 1
ATOM 1511 C C . LYS A 1 189 ? -1.011 10.894 -15.340 1.00 98.38 189 LYS A C 1
ATOM 1513 O O . LYS A 1 189 ? -0.077 11.424 -15.929 1.00 98.38 189 LYS A O 1
ATOM 1518 N N . ARG A 1 190 ? -1.150 10.914 -14.008 1.00 98.38 190 ARG A N 1
ATOM 1519 C CA . ARG A 1 190 ? -0.222 11.614 -13.101 1.00 98.38 190 ARG A CA 1
ATOM 1520 C C . ARG A 1 190 ? 1.200 11.059 -13.183 1.00 98.38 190 ARG A C 1
ATOM 1522 O O . ARG A 1 190 ? 2.156 11.824 -13.222 1.00 98.38 190 ARG A O 1
ATOM 1529 N N . MET A 1 191 ? 1.350 9.735 -13.250 1.00 98.44 191 MET A N 1
ATOM 1530 C CA . MET A 1 191 ? 2.662 9.106 -13.431 1.00 98.44 191 MET A CA 1
ATOM 1531 C C . MET A 1 191 ? 3.297 9.505 -14.766 1.00 98.44 191 MET A C 1
ATOM 1533 O O . MET A 1 191 ? 4.481 9.808 -14.812 1.00 98.44 191 MET A O 1
ATOM 1537 N N . TYR A 1 192 ? 2.524 9.526 -15.853 1.00 97.69 192 TYR A N 1
ATOM 1538 C CA . TYR A 1 192 ? 3.032 9.918 -17.165 1.00 97.69 192 TYR A CA 1
ATOM 1539 C C . TYR A 1 192 ? 3.460 11.389 -17.195 1.00 97.69 192 TYR A C 1
ATOM 1541 O O . TYR A 1 192 ? 4.529 11.691 -17.712 1.00 97.69 192 TYR A O 1
ATOM 1549 N N . GLU A 1 193 ? 2.671 12.289 -16.603 1.00 97.62 193 GLU A N 1
ATOM 1550 C CA . GLU A 1 193 ? 3.036 13.703 -16.436 1.00 97.62 193 GLU A CA 1
ATOM 1551 C C . GLU A 1 193 ? 4.360 13.845 -15.667 1.00 97.62 193 GLU A C 1
ATOM 1553 O O . GLU A 1 193 ? 5.290 14.476 -16.167 1.00 97.62 193 GLU A O 1
ATOM 1558 N N . ALA A 1 194 ? 4.507 13.149 -14.536 1.00 97.06 194 ALA A N 1
ATOM 1559 C CA . ALA A 1 194 ? 5.738 13.164 -13.745 1.00 97.06 194 ALA A CA 1
ATOM 1560 C C . ALA A 1 194 ? 6.950 12.543 -14.473 1.00 97.06 194 ALA A C 1
ATOM 1562 O O . ALA A 1 194 ? 8.070 13.021 -14.308 1.00 97.06 194 ALA A O 1
ATOM 1563 N N . ILE A 1 195 ? 6.758 11.515 -15.313 1.00 96.94 195 ILE A N 1
ATOM 1564 C CA . ILE A 1 195 ? 7.821 10.984 -16.190 1.00 96.94 195 ILE A CA 1
ATOM 1565 C C . ILE A 1 195 ? 8.303 12.085 -17.142 1.00 96.94 195 ILE A C 1
ATOM 1567 O O . ILE A 1 195 ? 9.504 12.304 -17.261 1.00 96.94 195 ILE A O 1
ATOM 1571 N N . GLN A 1 196 ? 7.378 12.798 -17.793 1.00 95.25 196 GLN A N 1
ATOM 1572 C CA . GLN A 1 196 ? 7.717 13.860 -18.748 1.00 95.25 196 GLN A CA 1
ATOM 1573 C C . GLN A 1 196 ? 8.404 15.066 -18.095 1.00 95.25 196 GLN A C 1
ATOM 1575 O O . GLN A 1 196 ? 9.172 15.762 -18.755 1.00 95.25 196 GLN A O 1
ATOM 1580 N N . GLU A 1 197 ? 8.109 15.354 -16.830 1.00 94.31 197 GLU A N 1
ATOM 1581 C CA . GLU A 1 197 ? 8.799 16.396 -16.064 1.00 94.31 197 GLU A CA 1
ATOM 1582 C C . GLU A 1 197 ? 10.227 15.968 -15.717 1.00 94.31 197 GLU A C 1
ATOM 1584 O O . GLU A 1 197 ? 11.176 16.679 -16.032 1.00 94.31 197 GLU A O 1
ATOM 1589 N N . ARG A 1 198 ? 10.405 14.757 -15.184 1.00 93.00 198 ARG A N 1
ATOM 1590 C CA . ARG A 1 198 ? 11.725 14.245 -14.782 1.00 93.00 198 ARG A CA 1
ATOM 1591 C C . ARG A 1 198 ? 12.689 14.048 -15.947 1.00 93.00 198 ARG A C 1
ATOM 1593 O O . ARG A 1 198 ? 13.880 14.271 -15.777 1.00 93.00 198 ARG A O 1
ATOM 1600 N N . GLU A 1 199 ? 12.179 13.687 -17.126 1.00 89.12 199 GLU A N 1
ATOM 1601 C CA . GLU A 1 199 ? 12.974 13.627 -18.362 1.00 89.12 199 GLU A CA 1
ATOM 1602 C C . GLU A 1 199 ? 13.566 14.996 -18.747 1.00 89.12 199 GLU A C 1
ATOM 1604 O O . GLU A 1 199 ? 14.622 15.047 -19.372 1.00 89.12 199 GLU A O 1
ATOM 1609 N N . LYS A 1 200 ? 12.909 16.109 -18.390 1.00 88.88 200 LYS A N 1
ATOM 1610 C CA . LYS A 1 200 ? 13.424 17.464 -18.662 1.00 88.88 200 LYS A CA 1
ATOM 1611 C C . LYS A 1 200 ? 14.494 17.885 -17.663 1.00 88.88 200 LYS A C 1
ATOM 1613 O O . LYS A 1 200 ? 15.416 18.600 -18.044 1.00 88.88 200 LYS A O 1
ATOM 1618 N N . ASP A 1 201 ? 14.350 17.441 -16.420 1.00 87.50 201 ASP A N 1
ATOM 1619 C CA . ASP A 1 201 ? 15.187 17.860 -15.296 1.00 87.50 201 ASP A CA 1
ATOM 1620 C C . ASP A 1 201 ? 16.374 16.911 -15.037 1.00 87.50 201 ASP A C 1
ATOM 1622 O O . ASP A 1 201 ? 17.100 17.102 -14.065 1.00 87.50 201 ASP A O 1
ATOM 1626 N N . ASP A 1 202 ? 16.569 15.897 -15.894 1.00 84.06 202 ASP A N 1
ATOM 1627 C CA . ASP A 1 202 ? 17.588 14.840 -15.752 1.00 84.06 202 ASP A CA 1
ATOM 1628 C C . ASP A 1 202 ? 17.544 14.163 -14.365 1.00 84.06 202 ASP A C 1
ATOM 1630 O O . ASP A 1 202 ? 18.560 13.911 -13.717 1.00 84.06 202 ASP A O 1
ATOM 1634 N N . TYR A 1 203 ? 16.324 13.923 -13.869 1.00 91.31 203 TYR A N 1
ATOM 1635 C CA . TYR A 1 203 ? 16.077 13.362 -12.540 1.00 91.31 203 TYR A CA 1
ATOM 1636 C C . TYR A 1 203 ? 15.881 11.839 -12.576 1.00 91.31 203 TYR A C 1
ATOM 1638 O O . TYR A 1 203 ? 15.596 11.249 -13.618 1.00 91.31 203 TYR A O 1
ATOM 1646 N N . GLU A 1 204 ? 15.966 11.189 -11.411 1.00 94.75 204 GLU A N 1
ATOM 1647 C CA . GLU A 1 204 ? 15.796 9.738 -11.261 1.00 94.75 204 GLU A CA 1
ATOM 1648 C C . GLU A 1 204 ? 14.482 9.234 -11.899 1.00 94.75 204 GLU A C 1
ATOM 1650 O O . GLU A 1 204 ? 13.369 9.526 -11.432 1.00 94.75 204 GLU A O 1
ATOM 1655 N N . ILE A 1 205 ? 14.613 8.438 -12.968 1.00 97.25 205 ILE A N 1
ATOM 1656 C CA . ILE A 1 205 ? 13.477 7.984 -13.786 1.00 97.25 205 ILE A CA 1
ATOM 1657 C C . ILE A 1 205 ? 13.088 6.517 -13.539 1.00 97.25 205 ILE A C 1
ATOM 1659 O O . ILE A 1 205 ? 11.924 6.146 -13.693 1.00 97.25 205 ILE A O 1
ATOM 1663 N N . ASN A 1 206 ? 14.025 5.669 -13.103 1.00 98.19 206 ASN A N 1
ATOM 1664 C CA . ASN A 1 206 ? 13.796 4.223 -12.990 1.00 98.19 206 ASN A CA 1
ATOM 1665 C C . ASN A 1 206 ? 12.725 3.865 -11.943 1.00 98.19 206 ASN A C 1
ATOM 1667 O O . ASN A 1 206 ? 11.875 3.012 -12.206 1.00 98.19 206 ASN A O 1
ATOM 1671 N N . GLY A 1 207 ? 12.680 4.567 -10.806 1.00 98.00 207 GLY A N 1
ATOM 1672 C CA . GLY A 1 207 ? 11.661 4.364 -9.768 1.00 98.00 207 GLY A CA 1
ATOM 1673 C C . GLY A 1 207 ? 10.226 4.609 -10.236 1.00 98.00 207 GLY A C 1
ATOM 1674 O O . GLY A 1 207 ? 9.343 3.779 -10.011 1.00 98.00 207 GLY A O 1
ATOM 1675 N N . ILE A 1 208 ? 9.979 5.715 -10.944 1.00 98.38 208 ILE A N 1
ATOM 1676 C CA . ILE A 1 208 ? 8.650 6.002 -11.500 1.00 98.38 208 ILE A CA 1
ATOM 1677 C C . ILE A 1 208 ? 8.296 5.073 -12.664 1.00 98.38 208 ILE A C 1
ATOM 1679 O O . ILE A 1 208 ? 7.143 4.662 -12.779 1.00 98.38 208 ILE A O 1
ATOM 1683 N N . LEU A 1 209 ? 9.262 4.678 -13.500 1.00 98.69 209 LEU A N 1
ATOM 1684 C CA . LEU A 1 209 ? 9.015 3.708 -14.569 1.00 98.69 209 LEU A CA 1
ATOM 1685 C C . LEU A 1 209 ? 8.644 2.327 -14.014 1.00 98.69 209 LEU A C 1
ATOM 1687 O O . LEU A 1 209 ? 7.747 1.681 -14.556 1.00 98.69 209 LEU A O 1
ATOM 1691 N N . ALA A 1 210 ? 9.272 1.895 -12.917 1.00 98.75 210 ALA A N 1
ATOM 1692 C CA . ALA A 1 210 ? 8.907 0.665 -12.218 1.00 98.75 210 ALA A CA 1
ATOM 1693 C C . ALA A 1 210 ? 7.445 0.698 -11.750 1.00 98.75 210 ALA A C 1
ATOM 1695 O O . ALA A 1 210 ? 6.666 -0.208 -12.067 1.00 98.75 210 ALA A O 1
ATOM 1696 N N . GLY A 1 211 ? 7.048 1.775 -11.065 1.00 98.69 211 GLY A N 1
ATOM 1697 C CA . GLY A 1 211 ? 5.668 1.962 -10.624 1.00 98.69 211 GLY A CA 1
ATOM 1698 C C . GLY A 1 211 ? 4.674 2.088 -11.783 1.00 98.69 211 GLY A C 1
ATOM 1699 O O . GLY A 1 211 ? 3.591 1.507 -11.726 1.00 98.69 211 GLY A O 1
ATOM 1700 N N . TYR A 1 212 ? 5.057 2.747 -12.881 1.00 98.75 212 TYR A N 1
ATOM 1701 C CA . TYR A 1 212 ? 4.242 2.855 -14.095 1.00 98.75 212 TYR A CA 1
ATOM 1702 C C . TYR A 1 212 ? 3.957 1.485 -14.724 1.00 98.75 212 TYR A C 1
ATOM 1704 O O . TYR A 1 212 ? 2.813 1.190 -15.080 1.00 98.75 212 TYR A O 1
ATOM 1712 N N . VAL A 1 213 ? 4.974 0.621 -14.835 1.00 98.75 213 VAL A N 1
ATOM 1713 C CA . VAL A 1 213 ? 4.811 -0.758 -15.325 1.00 98.75 213 VAL A CA 1
ATOM 1714 C C . VAL A 1 213 ? 3.856 -1.539 -14.422 1.00 98.75 213 VAL A C 1
ATOM 1716 O O . VAL A 1 213 ? 2.924 -2.169 -14.920 1.00 98.75 213 VAL A O 1
ATOM 1719 N N . ALA A 1 214 ? 4.035 -1.466 -13.103 1.00 98.75 214 ALA A N 1
ATOM 1720 C CA . ALA A 1 214 ? 3.162 -2.135 -12.141 1.00 98.75 214 ALA A CA 1
ATOM 1721 C C . ALA A 1 214 ? 1.708 -1.642 -12.235 1.00 98.75 214 ALA A C 1
ATOM 1723 O O . ALA A 1 214 ? 0.765 -2.432 -12.303 1.00 98.75 214 ALA A O 1
ATOM 1724 N N . GLN A 1 215 ? 1.520 -0.329 -12.361 1.00 98.69 215 GLN A N 1
ATOM 1725 C CA . GLN A 1 215 ? 0.214 0.294 -12.537 1.00 98.69 215 GLN A CA 1
ATOM 1726 C C . GLN A 1 215 ? -0.465 -0.141 -13.849 1.00 98.69 215 GLN A C 1
ATOM 1728 O O . GLN A 1 215 ? -1.675 -0.385 -13.870 1.00 98.69 215 GLN A O 1
ATOM 1733 N N . LYS A 1 216 ? 0.307 -0.287 -14.934 1.00 97.94 216 LYS A N 1
ATOM 1734 C CA . LYS A 1 216 ? -0.144 -0.848 -16.217 1.00 97.94 216 LYS A CA 1
ATOM 1735 C C . LYS A 1 216 ? -0.517 -2.328 -16.105 1.00 97.94 216 LYS A C 1
ATOM 1737 O O . LYS A 1 216 ? -1.543 -2.735 -16.649 1.00 97.94 216 LYS A O 1
ATOM 1742 N N . ILE A 1 217 ? 0.241 -3.124 -15.351 1.00 97.75 217 ILE A N 1
ATOM 1743 C CA . ILE A 1 217 ? -0.082 -4.531 -15.068 1.00 97.75 217 ILE A CA 1
ATOM 1744 C C . ILE A 1 217 ? -1.421 -4.659 -14.335 1.00 97.75 217 ILE A C 1
ATOM 1746 O O . ILE A 1 217 ? -2.211 -5.551 -14.659 1.00 97.75 217 ILE A O 1
ATOM 1750 N N . LEU A 1 218 ? -1.722 -3.766 -13.385 1.00 95.50 218 LEU A N 1
ATOM 1751 C CA . LEU A 1 218 ? -3.019 -3.748 -12.692 1.00 95.50 218 LEU A CA 1
ATOM 1752 C C . LEU A 1 218 ? -4.200 -3.563 -13.663 1.00 95.50 218 LEU A C 1
ATOM 1754 O O . LEU A 1 218 ? -5.280 -4.096 -13.415 1.00 95.50 218 LEU A O 1
ATOM 1758 N N . LEU A 1 219 ? -3.967 -2.910 -14.804 1.00 92.56 219 LEU A N 1
ATOM 1759 C CA . LEU A 1 219 ? -4.935 -2.697 -15.886 1.00 92.56 219 LEU A CA 1
ATOM 1760 C C . LEU A 1 219 ? -4.881 -3.757 -17.002 1.00 92.56 219 LEU A C 1
ATOM 1762 O O . LEU A 1 219 ? -5.622 -3.638 -17.972 1.00 92.56 219 LEU A O 1
ATOM 1766 N N . GLY A 1 220 ? -4.021 -4.774 -16.886 1.00 89.69 220 GLY A N 1
ATOM 1767 C CA . GLY A 1 220 ? -3.843 -5.806 -17.916 1.00 89.69 220 GLY A CA 1
ATOM 1768 C C . GLY A 1 220 ? -3.004 -5.364 -19.122 1.00 89.69 220 GLY A C 1
ATOM 1769 O O . GLY A 1 220 ? -3.033 -6.018 -20.156 1.00 89.69 220 GLY A O 1
ATOM 1770 N N . GLU A 1 221 ? -2.240 -4.278 -19.002 1.00 92.56 221 GLU A N 1
ATOM 1771 C CA . GLU A 1 221 ? -1.496 -3.645 -20.103 1.00 92.56 221 GLU A CA 1
ATOM 1772 C C . GLU A 1 221 ? 0.024 -3.747 -19.922 1.00 92.56 221 GLU A C 1
ATOM 1774 O O . GLU A 1 221 ? 0.758 -2.773 -20.104 1.00 92.56 221 GLU A O 1
ATOM 1779 N N . TYR A 1 222 ? 0.505 -4.925 -19.518 1.00 91.88 222 TYR A N 1
ATOM 1780 C CA . TYR A 1 222 ? 1.925 -5.150 -19.237 1.00 91.88 222 TYR A CA 1
ATOM 1781 C C . TYR A 1 222 ? 2.831 -4.737 -20.404 1.00 91.88 222 TYR A C 1
ATOM 1783 O O . TYR A 1 222 ? 3.755 -3.956 -20.196 1.00 91.88 222 TYR A O 1
ATOM 1791 N N . GLU A 1 223 ? 2.543 -5.210 -21.620 1.00 89.88 223 GLU A N 1
ATOM 1792 C CA . GLU A 1 223 ? 3.386 -4.975 -22.802 1.00 89.88 223 GLU A CA 1
ATOM 1793 C C . GLU A 1 223 ? 3.535 -3.482 -23.126 1.00 89.88 223 GLU A C 1
ATOM 1795 O O . GLU A 1 223 ? 4.637 -3.008 -23.409 1.00 89.88 223 GLU A O 1
ATOM 1800 N N . ASP A 1 224 ? 2.450 -2.711 -23.012 1.00 88.31 224 ASP A N 1
ATOM 1801 C CA . ASP A 1 224 ? 2.477 -1.264 -23.238 1.00 88.31 224 ASP A CA 1
ATOM 1802 C C . ASP A 1 224 ? 3.318 -0.545 -22.180 1.00 88.31 224 ASP A C 1
ATOM 1804 O O . ASP A 1 224 ? 4.122 0.334 -22.507 1.00 88.31 224 ASP A O 1
ATOM 1808 N N . GLY A 1 225 ? 3.152 -0.926 -20.909 1.00 93.00 225 GLY A N 1
ATOM 1809 C CA . GLY A 1 225 ? 3.966 -0.400 -19.815 1.00 93.00 225 GLY A CA 1
ATOM 1810 C C . GLY A 1 225 ? 5.445 -0.735 -19.992 1.00 93.00 225 GLY A C 1
ATOM 1811 O O . GLY A 1 225 ? 6.302 0.142 -19.877 1.00 93.00 225 GLY A O 1
ATOM 1812 N N . TRP A 1 226 ? 5.743 -1.989 -20.332 1.00 96.75 226 TRP A N 1
ATOM 1813 C CA . TRP A 1 226 ? 7.101 -2.487 -20.519 1.00 96.75 226 TRP A CA 1
ATOM 1814 C C . TRP A 1 226 ? 7.809 -1.793 -21.680 1.00 96.75 226 TRP A C 1
ATOM 1816 O O . TRP A 1 226 ? 8.942 -1.337 -21.537 1.00 96.75 226 TRP A O 1
ATOM 1826 N N . LYS A 1 227 ? 7.121 -1.640 -22.816 1.00 94.56 227 LYS A N 1
ATOM 1827 C CA . LYS A 1 227 ? 7.640 -0.931 -23.990 1.00 94.56 227 LYS A CA 1
ATOM 1828 C C . LYS A 1 227 ? 7.985 0.524 -23.673 1.00 94.56 227 LYS A C 1
ATOM 1830 O O . LYS A 1 227 ? 9.019 1.011 -24.130 1.00 94.56 227 LYS A O 1
ATOM 1835 N N . LEU A 1 228 ? 7.141 1.218 -22.904 1.00 96.81 228 LEU A N 1
ATOM 1836 C CA . LEU A 1 228 ? 7.413 2.594 -22.482 1.00 96.81 228 LEU A CA 1
ATOM 1837 C C . LEU A 1 228 ? 8.659 2.668 -21.598 1.00 96.81 228 LEU A C 1
ATOM 1839 O O . LEU A 1 228 ? 9.498 3.539 -21.825 1.00 96.81 228 LEU A O 1
ATOM 1843 N N . MET A 1 229 ? 8.784 1.745 -20.641 1.00 98.19 229 MET A N 1
ATOM 1844 C CA . MET A 1 229 ? 9.938 1.652 -19.748 1.00 98.19 229 MET A CA 1
ATOM 1845 C C . MET A 1 229 ? 11.235 1.393 -20.521 1.00 98.19 229 MET A C 1
ATOM 1847 O O . MET A 1 229 ? 12.189 2.149 -20.359 1.00 98.19 229 MET A O 1
ATOM 1851 N N . LEU A 1 230 ? 11.260 0.417 -21.436 1.00 97.00 230 LEU A N 1
ATOM 1852 C CA . LEU A 1 230 ? 12.449 0.102 -22.242 1.00 97.00 230 LEU A CA 1
ATOM 1853 C C . LEU A 1 230 ? 12.940 1.285 -23.085 1.00 97.00 230 LEU A C 1
ATOM 1855 O O . LEU A 1 230 ? 14.133 1.398 -23.359 1.00 97.00 230 LEU A O 1
ATOM 1859 N N . ALA A 1 231 ? 12.027 2.160 -23.505 1.00 96.88 231 ALA A N 1
ATOM 1860 C CA . ALA A 1 231 ? 12.363 3.341 -24.287 1.00 96.88 231 ALA A CA 1
ATOM 1861 C C . ALA A 1 231 ? 12.966 4.487 -23.453 1.00 96.88 231 ALA A C 1
ATOM 1863 O O . ALA A 1 231 ? 13.499 5.418 -24.052 1.00 96.88 231 ALA A O 1
ATOM 1864 N N . ARG A 1 232 ? 12.844 4.458 -22.116 1.00 96.69 232 ARG A N 1
ATOM 1865 C CA . ARG A 1 232 ? 13.074 5.629 -21.245 1.00 96.69 232 ARG A CA 1
ATOM 1866 C C . ARG A 1 232 ? 13.947 5.388 -20.022 1.00 96.69 232 ARG A C 1
ATOM 1868 O O . ARG A 1 232 ? 14.380 6.359 -19.415 1.00 96.69 232 ARG A O 1
ATOM 1875 N N . TYR A 1 233 ? 14.160 4.138 -19.623 1.00 97.25 233 TYR A N 1
ATOM 1876 C CA . TYR A 1 233 ? 14.925 3.858 -18.412 1.00 97.25 233 TYR A CA 1
ATOM 1877 C C . TYR A 1 233 ? 16.368 4.360 -18.530 1.00 97.25 233 TYR A C 1
ATOM 1879 O O . TYR A 1 233 ? 16.981 4.303 -19.602 1.00 97.25 233 TYR A O 1
ATOM 1887 N N . ASP A 1 234 ? 16.909 4.824 -17.409 1.00 96.44 234 ASP A N 1
ATOM 1888 C CA . ASP A 1 234 ? 18.314 5.176 -17.302 1.00 96.44 234 ASP A CA 1
ATOM 1889 C C . ASP A 1 234 ? 19.150 3.894 -17.209 1.00 96.44 234 ASP A C 1
ATOM 1891 O O . ASP A 1 234 ? 19.008 3.094 -16.280 1.00 96.44 234 ASP A O 1
ATOM 1895 N N . LYS A 1 235 ? 20.018 3.709 -18.205 1.00 94.94 235 LYS A N 1
ATOM 1896 C CA . LYS A 1 235 ? 20.907 2.550 -18.357 1.00 94.94 235 LYS A CA 1
ATOM 1897 C C . LYS A 1 235 ? 22.152 2.631 -17.482 1.00 94.94 235 LYS A C 1
ATOM 1899 O O . LYS A 1 235 ? 22.819 1.615 -17.313 1.00 94.94 235 LYS A O 1
ATOM 1904 N N . ASN A 1 236 ? 22.490 3.824 -17.001 1.00 94.12 236 ASN A N 1
ATOM 1905 C CA . ASN A 1 236 ? 23.710 4.071 -16.241 1.00 94.12 236 ASN A CA 1
ATOM 1906 C C . ASN A 1 236 ? 23.476 3.954 -14.732 1.00 94.12 236 ASN A C 1
ATOM 1908 O O . ASN A 1 236 ? 24.432 3.737 -13.990 1.00 94.12 236 ASN A O 1
ATOM 1912 N N . SER A 1 237 ? 22.225 4.080 -14.282 1.00 94.12 237 SER A N 1
ATOM 1913 C CA . SER A 1 237 ? 21.853 3.856 -12.889 1.00 94.12 237 SER A CA 1
ATOM 1914 C C . SER A 1 237 ? 22.035 2.394 -12.497 1.00 94.12 237 SER A C 1
ATOM 1916 O O . SER A 1 237 ? 21.556 1.481 -13.174 1.00 94.12 237 SER A O 1
ATOM 1918 N N . ASP A 1 238 ? 22.676 2.179 -11.354 1.00 92.81 238 ASP A N 1
ATOM 1919 C CA . ASP A 1 238 ? 22.814 0.868 -10.743 1.00 92.81 238 ASP A CA 1
ATOM 1920 C C . ASP A 1 238 ? 22.002 0.683 -9.455 1.00 92.81 238 ASP A C 1
ATOM 1922 O O . ASP A 1 238 ? 22.102 -0.360 -8.797 1.00 92.81 238 ASP A O 1
ATOM 1926 N N . TRP A 1 239 ? 21.143 1.656 -9.139 1.00 96.06 239 TRP A N 1
ATOM 1927 C CA . TRP A 1 239 ? 20.244 1.594 -7.997 1.00 96.06 239 TRP A CA 1
ATOM 1928 C C . TRP A 1 239 ? 19.282 0.412 -8.132 1.00 96.06 239 TRP A C 1
ATOM 1930 O O . TRP A 1 239 ? 18.602 0.244 -9.146 1.00 96.06 239 TRP A O 1
ATOM 1940 N N . GLY A 1 240 ? 19.179 -0.399 -7.078 1.00 92.38 240 GLY A N 1
ATOM 1941 C CA . GLY A 1 240 ? 18.193 -1.479 -7.019 1.00 92.38 240 GLY A CA 1
ATOM 1942 C C . GLY A 1 240 ? 18.557 -2.732 -7.808 1.00 92.38 240 GLY A C 1
ATOM 1943 O O . GLY A 1 240 ? 17.720 -3.628 -7.937 1.00 92.38 240 GLY A O 1
ATOM 1944 N N . LEU A 1 241 ? 19.782 -2.811 -8.338 1.00 92.31 241 LEU A N 1
ATOM 1945 C CA . LEU A 1 241 ? 20.259 -3.984 -9.074 1.00 92.31 241 LEU A CA 1
ATOM 1946 C C . LEU A 1 241 ? 20.850 -5.071 -8.165 1.00 92.31 241 LEU A C 1
ATOM 1948 O O . LEU A 1 241 ? 21.064 -6.189 -8.623 1.00 92.31 241 LEU A O 1
ATOM 1952 N N . GLU A 1 242 ? 21.139 -4.766 -6.903 1.00 88.50 242 GLU A N 1
ATOM 1953 C CA . GLU A 1 242 ? 21.757 -5.701 -5.957 1.00 88.50 242 GLU A CA 1
ATOM 1954 C C . GLU A 1 242 ? 20.789 -6.818 -5.521 1.00 88.50 242 GLU A C 1
ATOM 1956 O O . GLU A 1 242 ? 19.586 -6.605 -5.343 1.00 88.50 242 GLU A O 1
ATOM 1961 N N . ILE A 1 243 ? 21.334 -8.025 -5.353 1.00 81.12 243 ILE A N 1
ATOM 1962 C CA . ILE A 1 243 ? 20.649 -9.214 -4.838 1.00 81.12 243 ILE A CA 1
ATOM 1963 C C . ILE A 1 243 ? 21.258 -9.536 -3.479 1.00 81.12 243 ILE A C 1
ATOM 1965 O O . ILE A 1 243 ? 22.469 -9.743 -3.378 1.00 81.12 243 ILE A O 1
ATOM 1969 N N . TYR A 1 244 ? 20.417 -9.609 -2.453 1.00 78.75 244 TYR A N 1
ATOM 1970 C CA . TYR A 1 244 ? 20.840 -9.834 -1.074 1.00 78.75 244 TYR A CA 1
ATOM 1971 C C . TYR A 1 244 ? 20.531 -11.265 -0.624 1.00 78.75 244 TYR A C 1
ATOM 1973 O O . TYR A 1 244 ? 19.524 -11.839 -1.042 1.00 78.75 244 TYR A O 1
ATOM 1981 N N . ASP A 1 245 ? 21.396 -11.841 0.213 1.00 76.25 245 ASP A N 1
ATOM 1982 C CA . ASP A 1 245 ? 21.066 -13.042 0.990 1.00 76.25 245 ASP A CA 1
ATOM 1983 C C . ASP A 1 245 ? 20.180 -12.713 2.205 1.00 76.25 245 ASP A C 1
ATOM 1985 O O . ASP A 1 245 ? 19.860 -11.557 2.488 1.00 76.25 245 ASP A O 1
ATOM 1989 N N . GLU A 1 246 ? 19.792 -13.748 2.953 1.00 76.44 246 GLU A N 1
ATOM 1990 C CA . GLU A 1 246 ? 19.021 -13.615 4.196 1.00 76.44 246 GLU A CA 1
ATOM 1991 C C . GLU A 1 246 ? 19.764 -12.824 5.288 1.00 76.44 246 GLU A C 1
ATOM 1993 O O . GLU A 1 246 ? 19.143 -12.350 6.238 1.00 76.44 246 GLU A O 1
ATOM 1998 N N . GLN A 1 247 ? 21.087 -12.683 5.175 1.00 80.38 247 GLN A N 1
ATOM 1999 C CA . GLN A 1 247 ? 21.931 -11.934 6.103 1.00 80.38 247 GLN A CA 1
ATOM 2000 C C . GLN A 1 247 ? 22.140 -10.476 5.656 1.00 80.38 247 GLN A C 1
ATOM 2002 O O . GLN A 1 247 ? 22.814 -9.720 6.356 1.00 80.38 247 GLN A O 1
ATOM 2007 N N . GLY A 1 248 ? 21.552 -10.065 4.526 1.00 76.62 248 GLY A N 1
ATOM 2008 C CA . GLY A 1 248 ? 21.653 -8.712 3.985 1.00 76.62 248 GLY A CA 1
ATOM 2009 C C . GLY A 1 248 ? 22.960 -8.426 3.242 1.00 76.62 248 GLY A C 1
ATOM 2010 O O . GLY A 1 248 ? 23.240 -7.267 2.940 1.00 76.62 248 GLY A O 1
ATOM 2011 N N . ASN A 1 249 ? 23.765 -9.443 2.928 1.00 80.44 249 ASN A N 1
ATOM 2012 C CA . ASN A 1 249 ? 24.966 -9.261 2.118 1.00 80.44 249 ASN A CA 1
ATOM 2013 C C . ASN A 1 249 ? 24.616 -9.325 0.634 1.00 80.44 249 ASN A C 1
ATOM 2015 O O . ASN A 1 249 ? 23.835 -10.174 0.201 1.00 80.44 249 ASN A O 1
ATOM 2019 N N . VAL A 1 250 ? 25.250 -8.468 -0.166 1.00 82.81 250 VAL A N 1
ATOM 2020 C CA . VAL A 1 250 ? 25.142 -8.533 -1.626 1.00 82.81 250 VAL A CA 1
ATOM 2021 C C . VAL A 1 250 ? 25.808 -9.820 -2.113 1.00 82.81 250 VAL A C 1
ATOM 2023 O O . VAL A 1 250 ? 27.021 -9.989 -1.997 1.00 82.81 250 VAL A O 1
ATOM 2026 N N . THR A 1 251 ? 25.016 -10.729 -2.674 1.00 83.31 251 THR A N 1
ATOM 2027 C CA . THR A 1 251 ? 25.495 -11.999 -3.240 1.00 83.31 251 THR A CA 1
ATOM 2028 C C . THR A 1 251 ? 25.671 -11.937 -4.747 1.00 83.31 251 THR A C 1
ATOM 2030 O O . THR A 1 251 ? 26.499 -12.657 -5.305 1.00 83.31 251 THR A O 1
ATOM 2033 N N . ASN A 1 252 ? 24.884 -11.099 -5.423 1.00 83.81 252 ASN A N 1
ATOM 2034 C CA . ASN A 1 252 ? 24.918 -10.953 -6.870 1.00 83.81 252 ASN A CA 1
ATOM 2035 C C . ASN A 1 252 ? 24.297 -9.609 -7.299 1.00 83.81 252 ASN A C 1
ATOM 2037 O O . ASN A 1 252 ? 23.788 -8.856 -6.469 1.00 83.81 252 ASN A O 1
ATOM 2041 N N . LYS A 1 253 ? 24.332 -9.299 -8.596 1.00 85.88 253 LYS A N 1
ATOM 2042 C CA . LYS A 1 253 ? 23.733 -8.096 -9.183 1.00 85.88 253 LYS A CA 1
ATOM 2043 C C . LYS A 1 253 ? 23.025 -8.454 -10.486 1.00 85.88 253 LYS A C 1
ATOM 2045 O O . LYS A 1 253 ? 23.560 -9.200 -11.306 1.00 85.88 253 LYS A O 1
ATOM 2050 N N . TYR A 1 254 ? 21.826 -7.923 -10.687 1.00 85.94 254 TYR A N 1
ATOM 2051 C CA . TYR A 1 254 ? 21.147 -8.003 -11.973 1.00 85.94 254 TYR A CA 1
ATOM 2052 C C . TYR A 1 254 ? 21.948 -7.246 -13.045 1.00 85.94 254 TYR A C 1
ATOM 2054 O O . TYR A 1 254 ? 22.534 -6.204 -12.747 1.00 85.94 254 TYR A O 1
ATOM 2062 N N . PRO A 1 255 ? 21.970 -7.735 -14.297 1.00 88.12 255 PRO A N 1
ATOM 2063 C CA . PRO A 1 255 ? 22.744 -7.106 -15.366 1.00 88.12 255 PRO A CA 1
ATOM 2064 C C . PRO A 1 255 ? 22.215 -5.719 -15.752 1.00 88.12 255 PRO A C 1
ATOM 2066 O O . PRO A 1 255 ? 22.984 -4.886 -16.222 1.00 88.12 255 PRO A O 1
ATOM 2069 N N . ASP A 1 256 ? 20.915 -5.475 -15.571 1.00 90.94 256 ASP A N 1
ATOM 2070 C CA . ASP A 1 256 ? 20.262 -4.211 -15.891 1.00 90.94 256 ASP A CA 1
ATOM 2071 C C . ASP A 1 256 ? 18.950 -4.016 -15.109 1.00 90.94 256 ASP A C 1
ATOM 2073 O O . ASP A 1 256 ? 18.408 -4.942 -14.489 1.00 90.94 256 ASP A O 1
ATOM 2077 N N . PHE A 1 257 ? 18.435 -2.784 -15.153 1.00 96.62 257 PHE A N 1
ATOM 2078 C CA . PHE A 1 257 ? 17.172 -2.400 -14.526 1.00 96.62 257 PHE A CA 1
ATOM 2079 C C . PHE A 1 257 ? 15.963 -3.214 -15.025 1.00 96.62 257 PHE A C 1
ATOM 2081 O O . PHE A 1 257 ? 15.221 -3.704 -14.176 1.00 96.62 257 PHE A O 1
ATOM 2088 N N . PRO A 1 258 ? 15.743 -3.440 -16.338 1.00 97.00 258 PRO A N 1
ATOM 2089 C CA . PRO A 1 258 ? 14.646 -4.291 -16.804 1.00 97.00 258 PRO A CA 1
ATOM 2090 C C . PRO A 1 258 ? 14.666 -5.704 -16.203 1.00 97.00 258 PRO A C 1
ATOM 2092 O O . PRO A 1 258 ? 13.618 -6.231 -15.827 1.00 97.00 258 PRO A O 1
ATOM 2095 N N . THR A 1 259 ? 15.841 -6.323 -16.070 1.00 92.31 259 THR A N 1
ATOM 2096 C CA . THR A 1 259 ? 15.974 -7.655 -15.466 1.00 92.31 259 THR A CA 1
ATOM 2097 C C . THR A 1 259 ? 15.621 -7.615 -13.979 1.00 92.31 259 THR A C 1
ATOM 2099 O O . THR A 1 259 ? 14.822 -8.437 -13.522 1.00 92.31 259 THR A O 1
ATOM 2102 N N . ALA A 1 260 ? 16.141 -6.626 -13.246 1.00 91.94 260 ALA A N 1
ATOM 2103 C CA . ALA A 1 260 ? 15.837 -6.433 -11.828 1.00 91.94 260 ALA A CA 1
ATOM 2104 C C . ALA A 1 260 ? 14.346 -6.145 -11.586 1.00 91.94 260 ALA A C 1
ATOM 2106 O O . ALA A 1 260 ? 13.720 -6.757 -10.719 1.00 91.94 260 ALA A O 1
ATOM 2107 N N . LEU A 1 261 ? 13.748 -5.264 -12.394 1.00 97.69 261 LEU A N 1
ATOM 2108 C CA . LEU A 1 261 ? 12.334 -4.913 -12.323 1.00 97.69 261 LEU A CA 1
ATOM 2109 C C . LEU A 1 261 ? 11.445 -6.127 -12.584 1.00 97.69 261 LEU A C 1
ATOM 2111 O O . LEU A 1 261 ? 10.468 -6.331 -11.872 1.00 97.69 261 LEU A O 1
ATOM 2115 N N . LYS A 1 262 ? 11.771 -6.964 -13.575 1.00 93.75 262 LYS A N 1
ATOM 2116 C CA . LYS A 1 262 ? 10.984 -8.171 -13.853 1.00 93.75 262 LYS A CA 1
ATOM 2117 C C . LYS A 1 262 ? 10.991 -9.138 -12.670 1.00 93.75 262 LYS A C 1
ATOM 2119 O O . LYS A 1 262 ? 9.935 -9.660 -12.323 1.00 93.75 262 LYS A O 1
ATOM 2124 N N . ALA A 1 263 ? 12.156 -9.368 -12.064 1.00 88.38 263 ALA A N 1
ATOM 2125 C CA . ALA A 1 263 ? 12.276 -10.223 -10.886 1.00 88.38 263 ALA A CA 1
ATOM 2126 C C . ALA A 1 263 ? 11.487 -9.651 -9.699 1.00 88.38 263 ALA A C 1
ATOM 2128 O O . ALA A 1 263 ? 10.721 -10.371 -9.064 1.00 88.38 263 ALA A O 1
ATOM 2129 N N . PHE A 1 264 ? 11.592 -8.341 -9.471 1.00 94.25 264 PHE A N 1
ATOM 2130 C CA . PHE A 1 264 ? 10.829 -7.643 -8.442 1.00 94.25 264 PHE A CA 1
ATOM 2131 C C . PHE A 1 264 ? 9.311 -7.741 -8.662 1.00 94.25 264 PHE A C 1
ATOM 2133 O O . PHE A 1 264 ? 8.581 -8.106 -7.752 1.00 94.25 264 PHE A O 1
ATOM 2140 N N . LEU A 1 265 ? 8.817 -7.519 -9.883 1.00 95.62 265 LEU A N 1
ATOM 2141 C CA . LEU A 1 265 ? 7.387 -7.645 -10.194 1.00 95.62 265 LEU A CA 1
ATOM 2142 C C . LEU A 1 265 ? 6.853 -9.073 -10.004 1.00 95.62 265 LEU A C 1
ATOM 2144 O O . LEU A 1 265 ? 5.662 -9.242 -9.751 1.00 95.62 265 LEU A O 1
ATOM 2148 N N . ILE A 1 266 ? 7.706 -10.091 -10.152 1.00 89.50 266 ILE A N 1
ATOM 2149 C CA . ILE A 1 266 ? 7.362 -11.482 -9.835 1.00 89.50 266 ILE A CA 1
ATOM 2150 C C . ILE A 1 266 ? 7.291 -11.683 -8.320 1.00 89.50 266 ILE A C 1
ATOM 2152 O O . ILE A 1 266 ? 6.309 -12.233 -7.828 1.00 89.50 266 ILE A O 1
ATOM 2156 N N . GLN A 1 267 ? 8.306 -11.211 -7.592 1.00 87.19 267 GLN A N 1
ATOM 2157 C CA . GLN A 1 267 ? 8.368 -11.283 -6.132 1.00 87.19 267 GLN A CA 1
ATOM 2158 C C . GLN A 1 267 ? 7.143 -10.620 -5.481 1.00 87.19 267 GLN A C 1
ATOM 2160 O O . GLN A 1 267 ? 6.504 -11.212 -4.615 1.00 87.19 267 GLN A O 1
ATOM 2165 N N . GLU A 1 268 ? 6.763 -9.437 -5.965 1.00 92.00 268 GLU A N 1
ATOM 2166 C CA . GLU A 1 268 ? 5.610 -8.672 -5.477 1.00 92.00 268 GLU A CA 1
ATOM 2167 C C . GLU A 1 268 ? 4.272 -9.124 -6.103 1.00 92.00 268 GLU A C 1
ATOM 2169 O O . GLU A 1 268 ? 3.248 -8.461 -5.963 1.00 92.00 268 GLU A O 1
ATOM 2174 N N . ASN A 1 269 ? 4.244 -10.265 -6.805 1.00 91.00 269 ASN A N 1
ATOM 2175 C CA . ASN A 1 269 ? 3.044 -10.888 -7.383 1.00 91.00 269 ASN A CA 1
ATOM 2176 C C . ASN A 1 269 ? 2.266 -10.035 -8.413 1.00 91.00 269 ASN A C 1
ATOM 2178 O O . ASN A 1 269 ? 1.108 -10.335 -8.725 1.00 91.00 269 ASN A O 1
ATOM 2182 N N . TYR A 1 270 ? 2.882 -9.005 -9.001 1.00 90.88 270 TYR A N 1
ATOM 2183 C CA . TYR A 1 270 ? 2.317 -8.291 -10.155 1.00 90.88 270 TYR A CA 1
ATOM 2184 C C . TYR A 1 270 ? 2.357 -9.165 -11.404 1.00 90.88 270 TYR A C 1
ATOM 2186 O O . TYR A 1 270 ? 1.400 -9.213 -12.181 1.00 90.88 270 TYR A O 1
ATOM 2194 N N . LEU A 1 271 ? 3.464 -9.879 -11.577 1.00 88.00 271 LEU A N 1
ATOM 2195 C CA . LEU A 1 271 ? 3.629 -10.914 -12.579 1.00 88.00 271 LEU A CA 1
ATOM 2196 C C . LEU A 1 271 ? 3.630 -12.260 -11.871 1.00 88.00 271 LEU A C 1
ATOM 2198 O O . LEU A 1 271 ? 4.199 -12.414 -10.796 1.00 88.00 271 LEU A O 1
ATOM 2202 N N . LYS A 1 272 ? 3.016 -13.268 -12.482 1.00 79.00 272 LYS A N 1
ATOM 2203 C CA . LYS A 1 272 ? 3.217 -14.631 -12.001 1.00 79.00 272 LYS A CA 1
ATOM 2204 C C . LYS A 1 272 ? 4.627 -15.057 -12.372 1.00 79.00 272 LYS A C 1
ATOM 2206 O O . LYS A 1 272 ? 5.061 -14.828 -13.508 1.00 79.00 272 LYS A O 1
ATOM 2211 N N . GLU A 1 273 ? 5.322 -15.698 -11.431 1.00 56.59 273 GLU A N 1
ATOM 2212 C CA . GLU A 1 273 ? 6.520 -16.441 -11.785 1.00 56.59 273 GLU A CA 1
ATOM 2213 C C . GLU A 1 273 ? 6.124 -17.400 -12.889 1.00 56.59 273 GLU A C 1
ATOM 2215 O O . GLU A 1 273 ? 5.133 -18.136 -12.841 1.00 56.59 273 GLU A O 1
ATOM 2220 N N . ASN A 1 274 ? 6.856 -17.275 -13.967 1.00 45.00 274 ASN A N 1
ATOM 2221 C CA . ASN A 1 274 ? 6.444 -17.819 -15.213 1.00 45.00 274 ASN A CA 1
ATOM 2222 C C . ASN A 1 274 ? 6.687 -19.338 -15.224 1.00 45.00 274 ASN A C 1
ATOM 2224 O O . ASN A 1 274 ? 7.634 -19.816 -15.838 1.00 45.00 274 ASN A O 1
ATOM 2228 N N . ARG A 1 275 ? 5.725 -20.110 -14.700 1.00 37.53 275 ARG A N 1
ATOM 2229 C CA . ARG A 1 275 ? 5.355 -21.378 -15.357 1.00 37.53 275 ARG A CA 1
ATOM 2230 C C . ARG A 1 275 ? 4.824 -21.130 -16.788 1.00 37.53 275 ARG A C 1
ATOM 2232 O O . ARG A 1 275 ? 4.693 -22.073 -17.556 1.00 37.53 275 ARG A O 1
ATOM 2239 N N . GLU A 1 276 ? 4.609 -19.868 -17.184 1.00 34.94 276 GLU A N 1
ATOM 2240 C CA . GLU A 1 276 ? 4.125 -19.433 -18.506 1.00 34.94 276 GLU A CA 1
ATOM 2241 C C . GLU A 1 276 ? 5.168 -18.726 -19.417 1.00 34.94 276 GLU A C 1
ATOM 2243 O O . GLU A 1 276 ? 4.884 -18.479 -20.586 1.00 34.94 276 GLU A O 1
ATOM 2248 N N . VAL A 1 277 ? 6.427 -18.524 -18.989 1.00 38.00 277 VAL A N 1
ATOM 2249 C CA . VAL A 1 277 ? 7.560 -18.233 -19.922 1.00 38.00 277 VAL A CA 1
ATOM 2250 C C . VAL A 1 277 ? 8.038 -19.520 -20.569 1.00 38.00 277 VAL A C 1
ATOM 2252 O O . VAL A 1 277 ? 8.590 -19.474 -21.666 1.00 38.00 277 VAL A O 1
ATOM 2255 N N . GLN A 1 278 ? 7.736 -20.673 -19.970 1.00 34.31 278 GLN A N 1
ATOM 2256 C CA . GLN A 1 278 ? 7.687 -21.894 -20.751 1.00 34.31 278 GLN A CA 1
ATOM 2257 C C . GLN A 1 278 ? 6.540 -21.804 -21.770 1.00 34.31 278 GLN A C 1
ATOM 2259 O O . GLN A 1 278 ? 6.827 -21.857 -22.951 1.00 34.31 278 GLN A O 1
ATOM 2264 N N . SER A 1 279 ? 5.280 -21.517 -21.432 1.00 37.59 279 SER A N 1
ATOM 2265 C CA . SER A 1 279 ? 4.221 -21.614 -22.462 1.00 37.59 279 SER A CA 1
ATOM 2266 C C . SER A 1 279 ? 4.359 -20.647 -23.657 1.00 37.59 279 SER A C 1
ATOM 2268 O O . SER A 1 279 ? 4.153 -21.094 -24.778 1.00 37.59 279 SER A O 1
ATOM 2270 N N . ASN A 1 280 ? 4.801 -19.392 -23.496 1.00 40.34 280 ASN A N 1
ATOM 2271 C CA . ASN A 1 280 ? 4.851 -18.443 -24.629 1.00 40.34 280 ASN A CA 1
ATOM 2272 C C . ASN A 1 280 ? 6.165 -18.440 -25.442 1.00 40.34 280 ASN A C 1
ATOM 2274 O O . ASN A 1 280 ? 6.188 -17.962 -26.578 1.00 40.34 280 ASN A O 1
ATOM 2278 N N . SER A 1 281 ? 7.263 -18.985 -24.903 1.00 43.44 281 SER A N 1
ATOM 2279 C CA . SER A 1 281 ? 8.463 -19.300 -25.701 1.00 43.4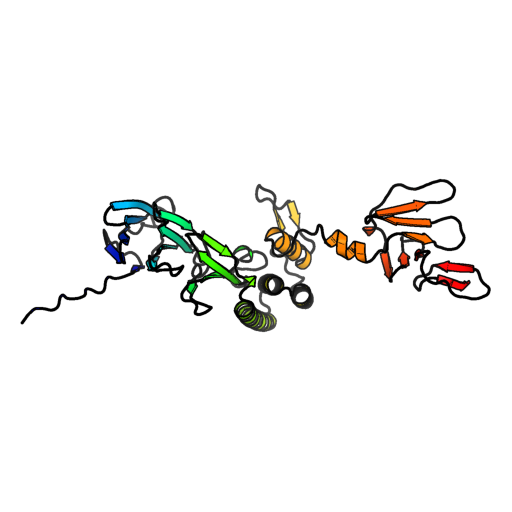4 281 SER A CA 1
ATOM 2280 C C . SER A 1 281 ? 8.346 -20.692 -26.338 1.00 43.44 281 SER A C 1
ATOM 2282 O O . SER A 1 281 ? 8.748 -20.867 -27.486 1.00 43.44 281 SER A O 1
ATOM 2284 N N . LEU A 1 282 ? 7.677 -21.639 -25.665 1.00 46.72 282 LEU A N 1
ATOM 2285 C CA . LEU A 1 282 ? 7.352 -22.962 -26.202 1.00 46.72 282 LEU A CA 1
ATOM 2286 C C . LEU A 1 282 ? 6.227 -22.924 -27.248 1.00 46.72 282 LEU A C 1
ATOM 2288 O O . LEU A 1 282 ? 6.272 -23.713 -28.180 1.00 46.72 282 LEU A O 1
ATOM 2292 N N . MET A 1 283 ? 5.276 -21.980 -27.183 1.00 48.94 283 MET A N 1
ATOM 2293 C CA . MET A 1 283 ? 4.246 -21.798 -28.225 1.00 48.94 283 MET A CA 1
ATOM 2294 C C . MET A 1 283 ? 4.810 -21.323 -29.573 1.00 48.94 283 MET A C 1
ATOM 2296 O O . MET A 1 283 ? 4.105 -21.400 -30.577 1.00 48.94 283 MET A O 1
ATOM 2300 N N . LYS A 1 284 ? 6.065 -20.851 -29.628 1.00 63.34 284 LYS A N 1
ATOM 2301 C CA . LYS A 1 284 ? 6.741 -20.531 -30.898 1.00 63.34 284 LYS A CA 1
ATOM 2302 C C . LYS A 1 284 ? 7.231 -21.782 -31.626 1.00 63.34 284 LYS A C 1
ATOM 2304 O O . LYS A 1 284 ? 7.341 -21.778 -32.848 1.00 63.34 284 LYS A O 1
ATOM 2309 N N . PHE A 1 285 ? 7.525 -22.853 -30.895 1.00 77.88 285 PHE A N 1
ATOM 2310 C CA . PHE A 1 285 ? 8.028 -24.097 -31.459 1.00 77.88 285 PHE A CA 1
ATOM 2311 C C . PHE A 1 285 ? 6.871 -25.080 -31.615 1.00 77.88 285 PHE A C 1
ATOM 2313 O O . PHE A 1 285 ? 6.336 -25.583 -30.630 1.00 77.88 285 PHE A O 1
ATOM 2320 N N . ARG A 1 286 ? 6.467 -25.374 -32.856 1.00 87.31 286 ARG A N 1
ATOM 2321 C CA . ARG A 1 286 ? 5.435 -26.393 -33.078 1.00 87.31 286 ARG A CA 1
ATOM 2322 C C . ARG A 1 286 ? 5.977 -27.757 -32.673 1.00 87.31 286 ARG A C 1
ATOM 2324 O O . ARG A 1 286 ? 7.088 -28.113 -33.061 1.00 87.31 286 ARG A O 1
ATOM 2331 N N . GLU A 1 287 ? 5.193 -28.524 -31.931 1.00 90.69 287 GLU A N 1
ATOM 2332 C CA . GLU A 1 287 ? 5.535 -29.918 -31.674 1.00 90.69 287 GLU A CA 1
ATOM 2333 C C . GLU A 1 287 ? 5.482 -30.734 -32.966 1.00 90.69 287 GLU A C 1
ATOM 2335 O O . GLU A 1 287 ? 4.660 -30.480 -33.852 1.00 90.69 287 GLU A O 1
ATOM 2340 N N . GLY A 1 288 ? 6.362 -31.725 -33.058 1.00 91.88 288 GLY A N 1
ATOM 2341 C CA . GLY A 1 288 ? 6.448 -32.619 -34.202 1.00 91.88 288 GLY A CA 1
ATOM 2342 C C . GLY A 1 288 ? 7.876 -32.855 -34.668 1.00 91.88 288 GLY A C 1
ATOM 2343 O O . GLY A 1 288 ? 8.848 -32.461 -34.022 1.00 91.88 288 GLY A O 1
ATOM 2344 N N . ASN A 1 289 ? 7.972 -33.526 -35.812 1.00 94.12 289 ASN A N 1
ATOM 2345 C CA . ASN A 1 289 ? 9.237 -33.918 -36.415 1.00 94.12 289 ASN A CA 1
ATOM 2346 C C . ASN A 1 289 ? 9.686 -32.857 -37.413 1.00 94.12 289 ASN A C 1
ATOM 2348 O O . ASN A 1 289 ? 8.917 -32.472 -38.299 1.00 94.12 289 ASN A O 1
ATOM 2352 N N . TYR A 1 290 ? 10.932 -32.430 -37.291 1.00 95.06 290 TYR A N 1
ATOM 2353 C CA . TYR A 1 290 ? 11.599 -31.493 -38.172 1.00 95.06 290 TYR A CA 1
ATOM 2354 C C . TYR A 1 290 ? 12.718 -32.196 -38.927 1.00 95.06 290 TYR A C 1
ATOM 2356 O O . TYR A 1 290 ? 13.415 -33.044 -38.371 1.00 95.06 290 TYR A O 1
ATOM 2364 N N . TRP A 1 291 ? 12.905 -31.813 -40.184 1.00 94.12 291 TRP A N 1
ATOM 2365 C CA . TRP A 1 291 ? 13.868 -32.420 -41.093 1.00 94.12 291 TRP A CA 1
ATOM 2366 C C . TRP A 1 291 ? 14.678 -31.340 -41.805 1.00 94.12 291 TRP A C 1
ATOM 2368 O O . TRP A 1 291 ? 14.169 -30.254 -42.094 1.00 94.12 291 TRP A O 1
ATOM 2378 N N . ILE A 1 292 ? 15.928 -31.663 -42.126 1.00 91.00 292 ILE A N 1
ATOM 2379 C CA . ILE A 1 292 ? 16.778 -30.820 -42.980 1.00 91.00 292 ILE A CA 1
ATOM 2380 C C . ILE A 1 292 ? 16.581 -31.121 -44.474 1.00 91.00 292 ILE A C 1
ATOM 2382 O O . ILE A 1 292 ? 16.913 -30.298 -45.322 1.00 91.00 292 ILE A O 1
ATOM 2386 N N . GLY A 1 293 ? 16.027 -32.292 -44.804 1.00 86.88 293 GLY A N 1
ATOM 2387 C CA . GLY A 1 293 ? 15.908 -32.834 -46.159 1.00 86.88 293 GLY A CA 1
ATOM 2388 C C . GLY A 1 293 ? 15.646 -34.347 -46.121 1.00 86.88 293 GLY A C 1
ATOM 2389 O O . GLY A 1 293 ? 15.253 -34.861 -45.074 1.00 86.88 293 GLY A O 1
ATOM 2390 N N . PRO A 1 294 ? 15.885 -35.095 -47.211 1.00 80.75 294 PRO A N 1
ATOM 2391 C CA . PRO A 1 294 ? 15.583 -36.532 -47.302 1.00 80.75 294 PRO A CA 1
ATOM 2392 C C . PRO A 1 294 ? 16.600 -37.452 -46.590 1.00 80.75 294 PRO A C 1
ATOM 2394 O O . PRO A 1 294 ? 16.691 -38.632 -46.910 1.00 80.75 294 PRO A O 1
ATOM 2397 N N . VAL A 1 295 ? 17.405 -36.931 -45.665 1.00 73.69 295 VAL A N 1
ATOM 2398 C CA . VAL A 1 295 ? 18.672 -37.550 -45.226 1.00 73.69 295 VAL A CA 1
ATOM 2399 C C . VAL A 1 295 ? 18.584 -38.373 -43.935 1.00 73.69 295 VAL A C 1
ATOM 2401 O O . VAL A 1 295 ? 19.578 -38.510 -43.239 1.00 73.69 295 VAL A O 1
ATOM 2404 N N . GLY A 1 296 ? 17.417 -38.920 -43.583 1.00 76.00 296 GLY A N 1
ATOM 2405 C CA . GLY A 1 296 ? 17.264 -39.845 -42.441 1.00 76.00 296 GLY A CA 1
ATOM 2406 C C . GLY A 1 296 ? 17.494 -39.248 -41.041 1.00 76.00 296 GLY A C 1
ATOM 2407 O O . GLY A 1 296 ? 17.127 -39.873 -40.053 1.00 76.00 296 GLY A O 1
ATOM 2408 N N . MET A 1 297 ? 18.033 -38.031 -40.948 1.00 86.00 297 MET A N 1
ATOM 2409 C CA . MET A 1 297 ? 18.240 -37.292 -39.705 1.00 86.00 297 MET A CA 1
ATOM 2410 C C . MET A 1 297 ? 17.068 -36.354 -39.429 1.00 86.00 297 MET A C 1
ATOM 2412 O O . MET A 1 297 ? 16.570 -35.657 -40.324 1.00 86.00 297 MET A O 1
ATOM 2416 N N . GLY A 1 298 ? 16.657 -36.290 -38.169 1.00 91.31 298 GLY A N 1
ATOM 2417 C CA . GLY A 1 298 ? 15.561 -35.443 -37.740 1.00 91.31 298 GLY A CA 1
ATOM 2418 C C . GLY A 1 298 ? 15.729 -34.901 -36.333 1.00 91.31 298 GLY A C 1
ATOM 2419 O O . GLY A 1 298 ? 16.527 -35.372 -35.528 1.00 91.31 298 GLY A O 1
ATOM 2420 N N . LEU A 1 299 ? 14.927 -33.886 -36.046 1.00 94.19 299 LEU A N 1
ATOM 2421 C CA . LEU A 1 299 ? 14.795 -33.279 -34.734 1.00 94.19 299 LEU A CA 1
ATOM 2422 C C . LEU A 1 299 ? 13.327 -33.373 -34.321 1.00 94.19 299 LEU A C 1
ATOM 2424 O O . LEU A 1 299 ? 12.442 -32.945 -35.059 1.00 94.19 299 LEU A O 1
ATOM 2428 N N . THR A 1 300 ? 13.048 -33.921 -33.143 1.00 94.69 300 THR A N 1
ATOM 2429 C CA . THR A 1 300 ? 11.686 -34.003 -32.596 1.00 94.69 300 THR A CA 1
ATOM 2430 C C . THR A 1 300 ? 11.517 -32.961 -31.511 1.00 94.69 300 THR A C 1
ATOM 2432 O O . THR A 1 300 ? 12.299 -32.959 -30.568 1.00 94.69 300 THR A O 1
ATOM 2435 N N . ILE A 1 301 ? 10.485 -32.117 -31.604 1.00 92.88 301 ILE A N 1
ATOM 2436 C CA . ILE A 1 301 ? 10.091 -31.187 -30.535 1.00 92.88 301 ILE A CA 1
ATOM 2437 C C . ILE A 1 301 ? 8.839 -31.714 -29.837 1.00 92.88 301 ILE A C 1
ATOM 2439 O O . ILE A 1 301 ? 7.827 -31.969 -30.492 1.00 92.88 301 ILE A O 1
ATOM 2443 N N . LYS A 1 302 ? 8.893 -31.845 -28.507 1.00 87.44 302 LYS A N 1
ATOM 2444 C CA . LYS A 1 302 ? 7.765 -32.276 -27.673 1.00 87.44 302 LYS A CA 1
ATOM 2445 C C . LYS A 1 302 ? 7.901 -31.754 -26.246 1.00 87.44 302 LYS A C 1
ATOM 2447 O O . LYS A 1 302 ? 8.989 -31.802 -25.679 1.00 87.44 302 LYS A O 1
ATOM 2452 N N . ASN A 1 303 ? 6.804 -31.289 -25.647 1.00 82.44 303 ASN A N 1
ATOM 2453 C CA . ASN A 1 303 ? 6.738 -30.806 -24.263 1.00 82.44 303 ASN A CA 1
ATOM 2454 C C . ASN A 1 303 ? 7.823 -29.764 -23.928 1.00 82.44 303 ASN A C 1
ATOM 2456 O O . ASN A 1 303 ? 8.368 -29.735 -22.826 1.00 82.44 303 ASN A O 1
ATOM 2460 N N . GLY A 1 304 ? 8.180 -28.931 -24.906 1.00 80.75 304 GLY A N 1
ATOM 2461 C CA . GLY A 1 304 ? 9.222 -27.918 -24.763 1.00 80.75 304 GLY A CA 1
ATOM 2462 C C . GLY A 1 304 ? 10.658 -28.422 -24.651 1.00 80.75 304 GLY A C 1
ATOM 2463 O O . GLY A 1 304 ? 11.557 -27.685 -24.238 1.00 80.75 304 GLY A O 1
ATOM 2464 N N . GLN A 1 305 ? 10.892 -29.660 -25.063 1.00 87.75 305 GLN A N 1
ATOM 2465 C CA . GLN A 1 305 ? 12.213 -30.237 -25.243 1.00 87.75 305 GLN A CA 1
ATOM 2466 C C . GLN A 1 305 ? 12.384 -30.676 -26.698 1.00 87.75 305 GLN A C 1
ATOM 2468 O O . GLN A 1 305 ? 11.402 -30.839 -27.427 1.00 87.75 305 GLN A O 1
ATOM 2473 N N . TYR A 1 306 ? 13.630 -30.853 -27.123 1.00 93.50 306 TYR A N 1
ATOM 2474 C CA . TYR A 1 306 ? 13.958 -31.479 -28.392 1.00 93.50 306 TYR A CA 1
ATOM 2475 C C . TYR A 1 306 ? 15.002 -32.577 -28.232 1.00 93.50 306 TYR A C 1
ATOM 2477 O O . TYR A 1 306 ? 15.792 -32.559 -27.289 1.00 93.50 306 TYR A O 1
ATOM 2485 N N . GLN A 1 307 ? 15.015 -33.507 -29.175 1.00 95.81 307 GLN A N 1
ATOM 2486 C CA . GLN A 1 307 ? 16.091 -34.474 -29.349 1.00 95.81 307 GLN A CA 1
ATOM 2487 C C . GLN A 1 307 ? 16.344 -34.692 -30.839 1.00 95.81 307 GLN A C 1
ATOM 2489 O O . GLN A 1 307 ? 15.413 -34.613 -31.645 1.00 95.81 307 GLN A O 1
ATOM 2494 N N . TYR A 1 308 ? 17.590 -34.983 -31.190 1.00 95.19 308 TYR A N 1
ATOM 2495 C CA . TYR A 1 308 ? 17.946 -35.512 -32.500 1.00 95.19 308 TYR A CA 1
ATOM 2496 C C . TYR A 1 308 ? 17.665 -37.009 -32.572 1.00 95.19 308 TYR A C 1
ATOM 2498 O O . TYR A 1 308 ? 17.738 -37.709 -31.556 1.00 95.19 308 TYR A O 1
ATOM 2506 N N . TYR A 1 309 ? 17.375 -37.478 -33.777 1.00 91.94 309 TYR A N 1
ATOM 2507 C CA . TYR A 1 309 ? 17.340 -38.887 -34.126 1.00 91.94 309 TYR A CA 1
ATOM 2508 C C . TYR A 1 309 ? 17.931 -39.102 -35.518 1.00 91.94 309 TYR A C 1
ATOM 2510 O O . TYR A 1 309 ? 17.812 -38.246 -36.400 1.00 91.94 309 TYR A O 1
ATOM 2518 N N . ASP A 1 310 ? 18.534 -40.263 -35.706 1.00 89.88 310 ASP A N 1
ATOM 2519 C CA . ASP A 1 310 ? 19.072 -40.746 -36.972 1.00 89.88 310 ASP A CA 1
ATOM 2520 C C . ASP A 1 310 ? 18.970 -42.284 -37.031 1.00 89.88 310 ASP A C 1
ATOM 2522 O O . ASP A 1 310 ? 18.206 -42.900 -36.282 1.00 89.88 310 ASP A O 1
ATOM 2526 N N . GLU A 1 311 ? 19.700 -42.917 -37.952 1.00 83.88 311 GLU A N 1
ATOM 2527 C CA . GLU A 1 311 ? 19.725 -44.378 -38.099 1.00 83.88 311 GLU A CA 1
ATOM 2528 C C . GLU A 1 311 ? 20.439 -45.102 -36.939 1.00 83.88 311 GLU A C 1
ATOM 2530 O O . GLU A 1 311 ? 20.249 -46.308 -36.766 1.00 83.88 311 GLU A O 1
ATOM 2535 N N . GLU A 1 312 ? 21.236 -44.392 -36.134 1.00 82.38 312 GLU A N 1
ATOM 2536 C CA . GLU A 1 312 ? 22.007 -44.939 -35.012 1.00 82.38 312 GLU A CA 1
ATOM 2537 C C . GLU A 1 312 ? 21.262 -44.823 -33.671 1.00 82.38 312 GLU A C 1
ATOM 2539 O O . GLU A 1 312 ? 21.575 -45.550 -32.722 1.00 82.38 312 GLU A O 1
ATOM 2544 N N . GLY A 1 313 ? 20.234 -43.973 -33.592 1.00 83.19 313 GLY A N 1
ATOM 2545 C CA . GLY A 1 313 ? 19.319 -43.904 -32.456 1.00 83.19 313 GLY A CA 1
ATOM 2546 C C . GLY A 1 313 ? 18.847 -42.490 -32.134 1.00 83.19 313 GLY A C 1
ATOM 2547 O O . GLY A 1 313 ? 18.785 -41.615 -32.991 1.00 83.19 313 GLY A O 1
ATOM 2548 N N . GLU A 1 314 ? 18.474 -42.268 -30.873 1.00 91.94 314 GLU A N 1
ATOM 2549 C CA . GLU A 1 314 ? 17.976 -40.982 -30.375 1.00 91.94 314 GLU A CA 1
ATOM 2550 C C . GLU A 1 314 ? 18.959 -40.375 -29.365 1.00 91.94 314 GLU A C 1
ATOM 2552 O O . GLU A 1 314 ? 19.480 -41.058 -28.480 1.00 91.94 314 GLU A O 1
ATOM 2557 N N . SER A 1 315 ? 19.193 -39.068 -29.474 1.00 91.38 315 SER A N 1
ATOM 2558 C CA . SER A 1 315 ? 20.000 -38.306 -28.514 1.00 91.38 315 SER A CA 1
ATOM 2559 C C . SER A 1 315 ? 19.225 -37.989 -27.223 1.00 91.38 315 SER A C 1
ATOM 2561 O O . SER A 1 315 ? 17.998 -38.008 -27.195 1.00 91.38 315 SER A O 1
ATOM 2563 N N . SER A 1 316 ? 19.927 -37.607 -26.151 1.00 89.50 316 SER A N 1
ATOM 2564 C CA . SER A 1 316 ? 19.292 -37.125 -24.916 1.00 89.50 316 SER A CA 1
ATOM 2565 C C . SER A 1 316 ? 18.503 -35.826 -25.122 1.00 89.50 316 SER A C 1
ATOM 2567 O O . SER A 1 316 ? 19.050 -34.849 -25.636 1.00 89.50 316 SER A O 1
ATOM 2569 N N . TRP A 1 317 ? 17.281 -35.764 -24.584 1.00 91.00 317 TRP A N 1
ATOM 2570 C CA . TRP A 1 317 ? 16.441 -34.561 -24.589 1.00 91.00 317 TRP A CA 1
ATOM 2571 C C . TRP A 1 317 ? 17.158 -33.312 -24.058 1.00 91.00 317 TRP A C 1
ATOM 2573 O O . TRP A 1 317 ? 17.743 -33.308 -22.973 1.00 91.00 317 TRP A O 1
ATOM 2583 N N . GLN A 1 318 ? 17.057 -32.223 -24.814 1.00 85.62 318 GLN A N 1
ATOM 2584 C CA . GLN A 1 318 ? 17.579 -30.897 -24.501 1.00 85.62 318 GLN A CA 1
ATOM 2585 C C . GLN A 1 318 ? 16.438 -29.869 -24.471 1.00 85.62 318 GLN A C 1
ATOM 2587 O O . GLN A 1 318 ? 15.430 -30.036 -25.154 1.00 85.62 318 GLN A O 1
ATOM 2592 N N . PRO A 1 319 ? 16.554 -28.775 -23.702 1.00 84.06 319 PRO A N 1
ATOM 2593 C CA . PRO A 1 319 ? 15.533 -27.729 -23.707 1.00 84.06 319 PRO A CA 1
ATOM 2594 C C . PRO A 1 319 ? 15.526 -26.972 -25.045 1.00 84.06 319 PRO A C 1
ATOM 2596 O O . PRO A 1 319 ? 16.587 -26.575 -25.533 1.00 84.06 319 PRO A O 1
ATOM 2599 N N . VAL A 1 320 ? 14.340 -26.692 -25.613 1.00 85.50 320 VAL A N 1
ATOM 2600 C CA . VAL A 1 320 ? 14.224 -25.939 -26.889 1.00 85.50 320 VAL A CA 1
ATOM 2601 C C . VAL A 1 320 ? 14.748 -24.507 -26.805 1.00 85.50 320 VAL A C 1
ATOM 2603 O O . VAL A 1 320 ? 14.956 -23.879 -27.832 1.00 85.50 320 VAL A O 1
ATOM 2606 N N . SER A 1 321 ? 15.038 -23.996 -25.605 1.00 79.44 321 SER A N 1
ATOM 2607 C CA . SER A 1 321 ? 15.729 -22.716 -25.415 1.00 79.44 321 SER A CA 1
ATOM 2608 C C . SER A 1 321 ? 17.133 -22.678 -26.031 1.00 79.44 321 SER A C 1
ATOM 2610 O O . SER A 1 321 ? 17.703 -21.599 -26.148 1.00 79.44 321 SER A O 1
ATOM 2612 N N . LYS A 1 322 ? 17.708 -23.835 -26.392 1.00 85.44 322 LYS A N 1
ATOM 2613 C CA . LYS A 1 322 ? 18.961 -23.922 -27.157 1.00 85.44 322 LYS A CA 1
ATOM 2614 C C . LYS A 1 322 ? 18.762 -23.770 -28.670 1.00 85.44 322 LYS A C 1
ATOM 2616 O O . LYS A 1 322 ? 19.745 -23.603 -29.378 1.00 85.44 322 LYS A O 1
ATOM 2621 N N . LEU A 1 323 ? 17.525 -23.845 -29.161 1.00 86.06 323 LEU A N 1
ATOM 2622 C CA . LEU A 1 323 ? 17.191 -23.626 -30.564 1.00 86.06 323 LEU A CA 1
ATOM 2623 C C . LEU A 1 323 ? 16.830 -22.159 -30.795 1.00 86.06 323 LEU A C 1
ATOM 2625 O O . LEU A 1 323 ? 16.206 -21.502 -29.961 1.00 86.06 323 LEU A O 1
ATOM 2629 N N . THR A 1 324 ? 17.161 -21.661 -31.979 1.00 86.56 324 THR A N 1
ATOM 2630 C CA . THR A 1 324 ? 16.727 -20.351 -32.453 1.00 86.56 324 THR A CA 1
ATOM 2631 C C . THR A 1 324 ? 15.432 -20.507 -33.245 1.00 86.56 324 THR A C 1
ATOM 2633 O O . THR A 1 324 ? 15.394 -21.185 -34.272 1.00 86.56 324 THR A O 1
ATOM 2636 N N . TYR A 1 325 ? 14.355 -19.867 -32.787 1.00 88.31 325 TYR A N 1
ATOM 2637 C CA . TYR A 1 325 ? 13.129 -19.741 -33.578 1.00 88.31 325 TYR A CA 1
ATOM 2638 C C . TYR A 1 325 ? 13.380 -18.808 -34.767 1.00 88.31 325 TYR A C 1
ATOM 2640 O O . TYR A 1 325 ? 13.744 -17.648 -34.569 1.00 88.31 325 TYR A O 1
ATOM 2648 N N . VAL A 1 326 ? 13.163 -19.301 -35.989 1.00 86.00 326 VAL A N 1
ATOM 2649 C CA . VAL A 1 326 ? 13.303 -18.501 -37.215 1.00 86.00 326 VAL A CA 1
ATOM 2650 C C . VAL A 1 326 ? 11.939 -17.962 -37.636 1.00 86.00 326 VAL A C 1
ATOM 2652 O O . VAL A 1 326 ? 11.747 -16.752 -37.754 1.00 86.00 326 VAL A O 1
ATOM 2655 N N . LYS A 1 327 ? 10.974 -18.864 -37.838 1.00 86.69 327 LYS A N 1
ATOM 2656 C CA . LYS A 1 327 ? 9.568 -18.564 -38.138 1.00 86.69 327 LYS A CA 1
ATOM 2657 C C . LYS A 1 327 ? 8.700 -19.794 -37.869 1.00 86.69 327 LYS A C 1
ATOM 2659 O O . LYS A 1 327 ? 9.223 -20.846 -37.512 1.00 86.69 327 LYS A O 1
ATOM 2664 N N . ASP A 1 328 ? 7.390 -19.679 -38.076 1.00 84.44 328 ASP A N 1
ATOM 2665 C CA . ASP A 1 328 ? 6.466 -20.790 -37.843 1.00 84.44 328 ASP A CA 1
ATOM 2666 C C . ASP A 1 328 ? 6.891 -22.050 -38.620 1.00 84.44 328 ASP A C 1
ATOM 2668 O O . ASP A 1 328 ? 7.030 -22.033 -39.847 1.00 84.44 328 ASP A O 1
ATOM 2672 N N . GLY A 1 329 ? 7.161 -23.125 -37.873 1.00 88.81 329 GLY A N 1
ATOM 2673 C CA . GLY A 1 329 ? 7.651 -24.405 -38.384 1.00 88.81 329 GLY A CA 1
ATOM 2674 C C . GLY A 1 329 ? 9.095 -24.420 -38.910 1.00 88.81 329 GLY A C 1
ATOM 2675 O O . GLY A 1 329 ? 9.459 -25.393 -39.566 1.00 88.81 329 GLY A O 1
ATOM 2676 N N . VAL A 1 330 ? 9.923 -23.403 -38.635 1.00 91.94 330 VAL A N 1
ATOM 2677 C CA . VAL A 1 330 ? 11.356 -23.380 -38.993 1.00 91.94 330 VAL A CA 1
ATOM 2678 C C . VAL A 1 330 ? 12.212 -22.984 -37.790 1.00 91.94 330 VAL A C 1
ATOM 2680 O O . VAL A 1 330 ? 12.021 -21.919 -37.194 1.00 91.94 330 VAL A O 1
ATOM 2683 N N . VAL A 1 331 ? 13.194 -23.822 -37.464 1.00 93.38 331 VAL A N 1
ATOM 2684 C CA . VAL A 1 331 ? 14.126 -23.621 -36.343 1.00 93.38 331 VAL A CA 1
ATOM 2685 C C . VAL A 1 331 ? 15.575 -23.744 -36.811 1.00 93.38 331 VAL A C 1
ATOM 2687 O O . VAL A 1 331 ? 15.846 -24.384 -37.824 1.00 93.38 331 VAL A O 1
ATOM 2690 N N . PHE A 1 332 ? 16.502 -23.125 -36.086 1.00 92.38 332 PHE A N 1
ATOM 2691 C CA . PHE A 1 332 ? 17.941 -23.197 -36.342 1.00 92.38 332 PHE A CA 1
ATOM 2692 C C . PHE A 1 332 ? 18.664 -23.643 -35.071 1.00 92.38 332 PHE A C 1
ATOM 2694 O O . PHE A 1 332 ? 18.461 -23.051 -34.011 1.00 92.38 332 PHE A O 1
ATOM 2701 N N . ASP A 1 333 ? 19.480 -24.688 -35.155 1.00 89.88 333 ASP A N 1
ATOM 2702 C CA . ASP A 1 333 ? 20.191 -25.264 -34.003 1.00 89.88 333 ASP A CA 1
ATOM 2703 C C . ASP A 1 333 ? 21.602 -24.688 -33.782 1.00 89.88 333 ASP A C 1
ATOM 2705 O O . ASP A 1 333 ? 22.241 -25.003 -32.781 1.00 89.88 333 ASP A O 1
ATOM 2709 N N . GLY A 1 334 ? 22.072 -23.826 -34.688 1.00 85.56 334 GLY A N 1
ATOM 2710 C CA . GLY A 1 334 ? 23.444 -23.313 -34.706 1.00 85.56 334 GLY A CA 1
ATOM 2711 C C . GLY A 1 334 ? 24.242 -23.756 -35.934 1.00 85.56 334 GLY A C 1
ATOM 2712 O O . GLY A 1 334 ? 25.196 -23.073 -36.301 1.00 85.56 334 GLY A O 1
ATOM 2713 N N . GLU A 1 335 ? 23.816 -24.826 -36.608 1.00 89.38 335 GLU A N 1
ATOM 2714 C CA . GLU A 1 335 ? 24.495 -25.412 -37.771 1.00 89.38 335 GLU A CA 1
ATOM 2715 C C . GLU A 1 335 ? 23.540 -25.622 -38.956 1.00 89.38 335 GLU A C 1
ATOM 2717 O O . GLU A 1 335 ? 23.868 -25.290 -40.099 1.00 89.38 335 GLU A O 1
ATOM 2722 N N . HIS A 1 336 ? 22.326 -26.102 -38.692 1.00 92.69 336 HIS A N 1
ATOM 2723 C CA . HIS A 1 336 ? 21.333 -26.478 -39.687 1.00 92.69 336 HIS A CA 1
ATOM 2724 C C . HIS A 1 336 ? 19.975 -25.809 -39.453 1.00 92.69 336 HIS A C 1
ATOM 2726 O O . HIS A 1 336 ? 19.537 -25.558 -38.327 1.00 92.69 336 HIS A O 1
ATOM 2732 N N . TYR A 1 337 ? 19.274 -25.535 -40.557 1.00 93.69 337 TYR A N 1
ATOM 2733 C CA . TYR A 1 337 ? 17.861 -25.167 -40.524 1.00 93.69 337 TYR A CA 1
ATOM 2734 C C . TYR A 1 337 ? 17.013 -26.432 -40.563 1.00 93.69 337 TYR A C 1
ATOM 2736 O O . TYR A 1 337 ? 17.205 -27.278 -41.433 1.00 93.69 337 TYR A O 1
ATOM 2744 N N . TRP A 1 338 ? 16.038 -26.521 -39.665 1.00 95.31 338 TRP A N 1
ATOM 2745 C CA . TRP A 1 338 ? 15.125 -27.648 -39.561 1.00 95.31 338 TRP A CA 1
ATOM 2746 C C . TRP A 1 338 ? 13.700 -27.185 -39.820 1.00 95.31 338 TRP A C 1
ATOM 2748 O O . TRP A 1 338 ? 13.218 -26.229 -39.206 1.00 95.31 338 TRP A O 1
ATOM 2758 N N . CYS A 1 339 ? 13.017 -27.874 -40.729 1.00 94.88 339 CYS A N 1
ATOM 2759 C CA . CYS A 1 339 ? 11.673 -27.526 -41.160 1.00 94.88 339 CYS A CA 1
ATOM 2760 C C . CYS A 1 339 ? 10.717 -28.595 -40.672 1.00 94.88 339 CYS A C 1
ATOM 2762 O O . CYS A 1 339 ? 10.967 -29.788 -40.846 1.00 94.88 339 CYS A O 1
ATOM 2764 N N . LEU A 1 340 ? 9.602 -28.170 -40.089 1.00 93.88 340 LEU A N 1
ATOM 2765 C CA . LEU A 1 340 ? 8.557 -29.073 -39.647 1.00 93.88 340 LEU A CA 1
ATOM 2766 C C . LEU A 1 340 ? 8.077 -29.898 -40.851 1.00 93.88 340 LEU A C 1
ATOM 2768 O O . LEU A 1 340 ? 7.693 -29.355 -41.890 1.00 93.88 340 LEU A O 1
ATOM 2772 N N . SER A 1 341 ? 8.101 -31.218 -40.698 1.00 89.25 341 SER A N 1
ATOM 2773 C CA . SER A 1 341 ? 7.749 -32.198 -41.736 1.00 89.25 341 SER A CA 1
ATOM 2774 C C . SER A 1 341 ? 6.347 -31.995 -42.314 1.00 89.25 341 SER A C 1
ATOM 2776 O O . SER A 1 341 ? 6.103 -32.312 -43.474 1.00 89.25 341 SER A O 1
ATOM 2778 N N . SER A 1 342 ? 5.429 -31.419 -41.532 1.00 87.50 342 SER A N 1
ATOM 2779 C CA . SER A 1 342 ? 4.065 -31.112 -41.964 1.00 87.50 342 SER A CA 1
ATOM 2780 C C . SER A 1 342 ? 3.920 -29.788 -42.727 1.00 87.50 342 SER A C 1
ATOM 2782 O O . SER A 1 342 ? 2.807 -29.452 -43.132 1.00 87.50 342 SER A O 1
ATOM 2784 N N . LEU A 1 343 ? 4.983 -28.990 -42.885 1.00 85.75 343 LEU A N 1
ATOM 2785 C CA . LEU A 1 343 ? 4.937 -27.797 -43.732 1.00 85.75 343 LEU A CA 1
ATOM 2786 C C . LEU A 1 343 ? 4.831 -28.184 -45.208 1.00 85.75 343 LEU A C 1
ATOM 2788 O O . LEU A 1 343 ? 5.453 -29.143 -45.659 1.00 85.75 343 LEU A O 1
ATOM 2792 N N . ALA A 1 344 ? 4.074 -27.395 -45.974 1.00 81.56 344 ALA A N 1
ATOM 2793 C CA . ALA A 1 344 ? 3.944 -27.596 -47.410 1.00 81.56 344 ALA A CA 1
ATOM 2794 C C . ALA A 1 344 ? 5.318 -27.511 -48.095 1.00 81.56 344 ALA A C 1
ATOM 2796 O O . ALA A 1 344 ? 6.018 -26.503 -47.976 1.00 81.56 344 ALA A O 1
ATOM 2797 N N . GLN A 1 345 ? 5.684 -28.566 -48.821 1.00 83.38 345 GLN A N 1
ATOM 2798 C CA . GLN A 1 345 ? 6.896 -28.592 -49.631 1.00 83.38 345 GLN A CA 1
ATOM 2799 C C . GLN A 1 345 ? 6.629 -27.990 -51.024 1.00 83.38 345 GLN A C 1
ATOM 2801 O O . GLN A 1 345 ? 5.533 -28.165 -51.573 1.00 83.38 345 GLN A O 1
ATOM 2806 N N . PRO A 1 346 ? 7.600 -27.266 -51.608 1.00 81.88 346 PRO A N 1
ATOM 2807 C CA . PRO A 1 346 ? 7.506 -26.746 -52.968 1.00 81.88 346 PRO A CA 1
ATOM 2808 C C . PRO A 1 346 ? 7.330 -27.879 -53.990 1.00 81.88 346 PRO A C 1
ATOM 2810 O O . PRO A 1 346 ? 7.911 -28.953 -53.855 1.00 81.88 346 PRO A O 1
ATOM 2813 N N . ARG A 1 347 ? 6.515 -27.636 -55.025 1.00 76.00 347 ARG A N 1
ATOM 2814 C CA . ARG A 1 347 ? 6.290 -28.580 -56.133 1.00 76.00 347 ARG A CA 1
ATOM 2815 C C . ARG A 1 347 ? 7.260 -28.284 -57.275 1.00 76.00 347 ARG A C 1
ATOM 2817 O O . ARG A 1 347 ? 7.317 -27.142 -57.723 1.00 76.00 347 ARG A O 1
ATOM 2824 N N . GLY A 1 348 ? 7.953 -29.302 -57.771 1.00 77.94 348 GLY A N 1
ATOM 2825 C CA . GLY A 1 348 ? 8.874 -29.200 -58.904 1.00 77.94 348 GLY A CA 1
ATOM 2826 C C . GLY A 1 348 ? 9.883 -30.346 -58.917 1.00 77.94 348 GLY A C 1
ATOM 2827 O O . GLY A 1 348 ? 9.874 -31.182 -58.015 1.00 77.94 348 GLY A O 1
ATOM 2828 N N . ASP A 1 349 ? 10.740 -30.362 -59.935 1.00 72.25 349 ASP A N 1
ATOM 2829 C CA . ASP A 1 349 ? 11.881 -31.274 -60.008 1.00 72.25 349 ASP A CA 1
ATOM 2830 C C . ASP A 1 349 ? 13.019 -30.715 -59.136 1.00 72.25 349 ASP A C 1
ATOM 2832 O O . ASP A 1 349 ? 13.429 -29.569 -59.320 1.00 72.25 349 ASP A O 1
ATOM 2836 N N . GLY A 1 350 ? 13.495 -31.494 -58.162 1.00 79.06 350 GLY A N 1
ATOM 2837 C CA . GLY A 1 350 ? 14.563 -31.092 -57.236 1.00 79.06 350 GLY A CA 1
ATOM 2838 C C . GLY A 1 350 ? 14.423 -31.735 -55.857 1.00 79.06 350 GLY A C 1
ATOM 2839 O O . GLY A 1 350 ? 13.384 -32.317 -55.533 1.00 79.06 350 GLY A O 1
ATOM 2840 N N . ILE A 1 351 ? 15.468 -31.640 -55.033 1.00 82.88 351 ILE A N 1
ATOM 2841 C CA . ILE A 1 351 ? 15.436 -32.156 -53.656 1.00 82.88 351 ILE A CA 1
ATOM 2842 C C . ILE A 1 351 ? 15.026 -31.024 -52.714 1.00 82.88 351 ILE A C 1
ATOM 2844 O O . ILE A 1 351 ? 15.665 -29.975 -52.675 1.00 82.88 351 ILE A O 1
ATOM 2848 N N . ALA A 1 352 ? 13.964 -31.234 -51.934 1.00 87.75 352 ALA A N 1
ATOM 2849 C CA . ALA A 1 352 ? 13.544 -30.273 -50.922 1.00 87.75 352 ALA A CA 1
ATOM 2850 C C . ALA A 1 352 ? 14.494 -30.313 -49.715 1.00 87.75 352 ALA A C 1
ATOM 2852 O O . ALA A 1 352 ? 14.604 -31.332 -49.029 1.00 87.75 352 ALA A O 1
ATOM 2853 N N . VAL A 1 353 ? 15.140 -29.184 -49.435 1.00 91.25 353 VAL A N 1
ATOM 2854 C CA . VAL A 1 353 ? 15.976 -28.971 -48.248 1.00 91.25 353 VAL A CA 1
ATOM 2855 C C . VAL A 1 353 ? 15.438 -27.810 -47.426 1.00 91.25 353 VAL A C 1
ATOM 2857 O O . VAL A 1 353 ? 14.817 -26.883 -47.954 1.00 91.25 353 VAL A O 1
ATOM 2860 N N . CYS A 1 354 ? 15.656 -27.853 -46.119 1.00 91.81 354 CYS A N 1
ATOM 2861 C CA . CYS A 1 354 ? 15.236 -26.776 -45.244 1.00 91.81 354 CYS A CA 1
ATOM 2862 C C . CYS A 1 354 ? 16.246 -25.622 -45.240 1.00 91.81 354 CYS A C 1
ATOM 2864 O O . CYS A 1 354 ? 17.455 -25.822 -45.1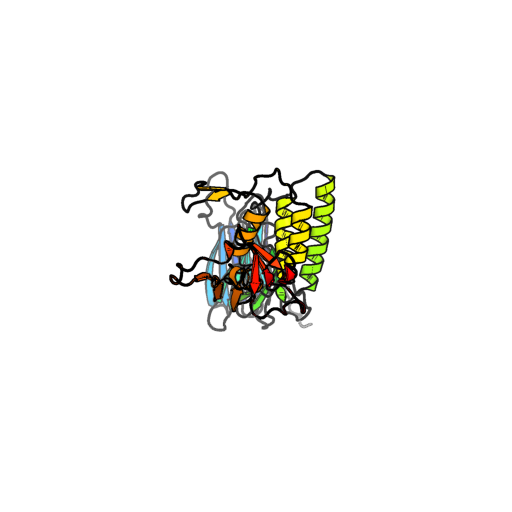37 1.00 91.81 354 CYS A O 1
ATOM 2866 N N . GLN A 1 355 ? 15.735 -24.394 -45.314 1.00 92.19 355 GLN A N 1
ATOM 2867 C CA . GLN A 1 355 ? 16.495 -23.154 -45.155 1.00 92.19 355 GLN A CA 1
ATOM 2868 C C . GLN A 1 355 ? 15.725 -22.169 -44.263 1.00 92.19 355 GLN A C 1
ATOM 2870 O O . GLN A 1 355 ? 14.586 -22.425 -43.872 1.00 92.19 355 GLN A O 1
ATOM 2875 N N . ALA A 1 356 ? 16.301 -20.991 -43.995 1.00 88.19 356 ALA A N 1
ATOM 2876 C CA . ALA A 1 356 ? 15.667 -19.936 -43.193 1.00 88.19 356 ALA A CA 1
ATOM 2877 C C . ALA A 1 356 ? 14.237 -19.579 -43.656 1.00 88.19 356 ALA A C 1
ATOM 2879 O O . ALA A 1 356 ? 13.364 -19.250 -42.852 1.00 88.19 356 ALA A O 1
ATOM 2880 N N . ASN A 1 357 ? 13.971 -19.694 -44.961 1.00 86.38 357 ASN A N 1
ATOM 2881 C CA . ASN A 1 357 ? 12.671 -19.407 -45.561 1.00 86.38 357 ASN A CA 1
ATOM 2882 C C . ASN A 1 357 ? 11.732 -20.624 -45.653 1.00 86.38 357 ASN A C 1
ATOM 2884 O O . ASN A 1 357 ? 10.648 -20.499 -46.224 1.00 86.38 357 ASN A O 1
ATOM 2888 N N . GLY A 1 358 ? 12.059 -21.756 -45.033 1.00 90.19 358 GLY A N 1
ATOM 2889 C CA . GLY A 1 358 ? 11.293 -23.000 -45.121 1.00 90.19 358 GLY A CA 1
ATOM 2890 C C . GLY A 1 358 ? 11.874 -23.968 -46.153 1.00 90.19 358 GLY A C 1
ATOM 2891 O O . GLY A 1 358 ? 13.065 -23.919 -46.451 1.00 90.19 358 GLY A O 1
ATOM 2892 N N . TRP A 1 359 ? 11.029 -24.853 -46.688 1.00 90.94 359 TRP A N 1
ATOM 2893 C CA . TRP A 1 359 ? 11.412 -25.818 -47.718 1.00 90.94 359 TRP A CA 1
ATOM 2894 C C . TRP A 1 359 ? 11.761 -25.129 -49.044 1.00 90.94 359 TRP A C 1
ATOM 2896 O O . TRP A 1 359 ? 10.943 -24.394 -49.598 1.00 90.94 359 TRP A O 1
ATOM 2906 N N . VAL A 1 360 ? 12.953 -25.404 -49.573 1.00 89.69 360 VAL A N 1
ATOM 2907 C CA . VAL A 1 360 ? 13.469 -24.871 -50.843 1.00 89.69 360 VAL A CA 1
ATOM 2908 C C . VAL A 1 360 ? 13.935 -26.040 -51.715 1.00 89.69 360 VAL A C 1
ATOM 2910 O O . VAL A 1 360 ? 14.558 -26.966 -51.201 1.00 89.69 360 VAL A O 1
ATOM 2913 N N . LEU A 1 361 ? 13.621 -26.020 -53.017 1.00 87.94 361 LEU A N 1
ATOM 2914 C CA . LEU A 1 361 ? 14.159 -27.000 -53.971 1.00 87.94 361 LEU A CA 1
ATOM 2915 C C . LEU A 1 361 ? 15.605 -26.637 -54.319 1.00 87.94 361 LEU A C 1
ATOM 2917 O O . LEU A 1 361 ? 15.879 -25.480 -54.649 1.00 87.94 361 LEU A O 1
ATOM 2921 N N . GLN A 1 362 ? 16.493 -27.625 -54.248 1.00 79.88 362 GLN A N 1
ATOM 2922 C CA . GLN A 1 362 ? 17.857 -27.570 -54.775 1.00 79.88 362 GLN A CA 1
ATOM 2923 C C . GLN A 1 362 ? 17.994 -28.349 -56.076 1.00 79.88 362 GLN A C 1
ATOM 2925 O O . GLN A 1 362 ? 17.329 -29.409 -56.204 1.00 79.88 362 GLN A O 1
#

InterPro domains:
  IPR028994 Integrin alpha, N-terminal [SSF69318] (57-177)
  IPR059518 Probable thylakoid lumen protein sll0997, C-terminal domain [PF27178] (184-268)

Radius of gyration: 30.65 Å; chains: 1; bounding box: 67×71×90 Å